Protein AF-A0A847YD95-F1 (afdb_monomer_lite)

Foldseek 3Di:
DPDPPPPVVVVVVPPPPPDPPPPPPPDPDDPVRQDDDDDADPQDKDPPADEDEPQEAPPPDPPGPDHRVVVCVVSLGQEYENHADLALVSLVVRQVSNVVSVIHFDAYEQEQQFAADDVRDARDPQFAAALVRDFDADPVCVPADHRGGHALQGPRSLVRRLVVLLSSVVSPGQAYEYEPLCGQLVCLLFHDRQDPSLQVLLLVLCVVPHDCVVCVVLVHNDSPPDRVSVVCVVVVQDGTNSSNVPCSDPSSVSSSVSSLVSSQVSVVVSQVVSCVSSVHRHAYEYEDELLDCDPPNVVGPYYHYDYDPVQPDPVNVVVSVVPPRPDDPCVPVPDPPDDDDDDDDDDDDDDPDDDDDDDHDDDD

pLDDT: mean 84.16, std 21.92, range [24.61, 98.75]

Sequence (364 aa):
MRWLASLMCLLAMVAAAAGVPAESPRRPARLHEMVTAWTRPGDAPAQSAVCFSSRSSHPTNAQDPWDTFQAAEAFHATDFVWIYSLDAKFVGRLQKHALENGGRAVILAVNSMIPDPPDFRRRERGRILDLNGNRITAPWMRSWADPAWGCANSPEYRAAFVEYAVRALAAGATALQMDDARMNMAAVAWGGCFCPHCMEKFRRYLRDRTTLQERTACGIENLDDFDYGRYLRDRGAPAGDAFAKYDGGPLKNWFRNFQEESVRDFFRDVRAEIDARAGRHVLFATNNYRGSWDSPYDLFEMGMAELPLTEARPDHLRGLLACRRPRVDCRKAAFRISGPRRAHSAIARHTIFPEYERVAYDPQ

Secondary structure (DSSP, 8-state):
--SSSSSSSSSSSSS-----------PPPPHHHHPPPP---TTSPPTT--EE--SS-S-SSTT----HHHHHHHTT--EEEEE----HHHHHHHHHHHHHTT---EEEEEETTPPPTTTT----SSB-BBTTSPBP--GGGTTSSS-PPBPTT-HHHHHHHHHHHHHHHHHT-SEEEEETTTHHHHHGGGTB--SHHHHHHHHHHHHHH--HHHHHHTT-S-STT--HHHHHHTTTPPPGGGGGG---HHHHHHHHHHHHHHHHHHHHHHHHHHHHHHTS---EEEEEETT---TTGGG-SEEEEE--TTT-SHHHHHHHHHT-SSSS-GGG-S-----------------S------------

Radius of gyration: 26.81 Å; chains: 1; bounding box: 60×59×111 Å

Structure (mmCIF, N/CA/C/O backbone):
data_AF-A0A847YD95-F1
#
_entry.id   AF-A0A847YD95-F1
#
loop_
_atom_site.group_PDB
_atom_site.id
_atom_site.type_symbol
_atom_site.label_atom_id
_atom_site.label_alt_id
_atom_site.label_comp_id
_atom_site.label_asym_id
_atom_site.label_entity_id
_atom_site.label_seq_id
_atom_site.pdbx_PDB_ins_code
_atom_site.Cartn_x
_atom_site.Cartn_y
_atom_site.Cartn_z
_atom_site.occupancy
_atom_site.B_iso_or_equiv
_atom_site.auth_seq_id
_atom_site.auth_comp_id
_atom_site.auth_asym_id
_atom_site.auth_atom_id
_atom_site.pdbx_PDB_model_num
ATOM 1 N N . MET A 1 1 ? 21.141 4.637 81.014 1.00 49.91 1 MET A N 1
ATOM 2 C CA . MET A 1 1 ? 21.799 3.644 80.128 1.00 49.91 1 MET A CA 1
ATOM 3 C C . MET A 1 1 ? 20.933 3.331 78.897 1.00 49.91 1 MET A C 1
ATOM 5 O O . MET A 1 1 ? 20.444 2.222 78.755 1.00 49.91 1 MET A O 1
ATOM 9 N N . ARG A 1 2 ? 20.711 4.312 78.009 1.00 48.88 2 ARG A N 1
ATOM 10 C CA . ARG A 1 2 ? 20.006 4.158 76.714 1.00 48.88 2 ARG A CA 1
ATOM 11 C C . ARG A 1 2 ? 20.492 5.233 75.724 1.00 48.88 2 ARG A C 1
ATOM 13 O O . ARG A 1 2 ? 19.696 6.030 75.269 1.00 48.88 2 ARG A O 1
ATOM 20 N N . TRP A 1 3 ? 21.800 5.333 75.478 1.00 46.00 3 TRP A N 1
ATOM 21 C CA . TRP A 1 3 ? 22.370 6.345 74.560 1.00 46.00 3 TRP A CA 1
ATOM 22 C C . TRP A 1 3 ? 23.673 5.886 73.870 1.00 46.00 3 TRP A C 1
ATOM 24 O O . TRP A 1 3 ? 24.520 6.703 73.540 1.00 46.00 3 TRP A O 1
ATOM 34 N N . LEU A 1 4 ? 23.860 4.577 73.641 1.00 47.22 4 LEU A N 1
ATOM 35 C CA . LEU A 1 4 ? 25.079 4.049 72.990 1.00 47.22 4 LEU A CA 1
ATOM 36 C C . LEU A 1 4 ? 24.828 3.100 71.803 1.00 47.22 4 LEU A C 1
ATOM 38 O O . LEU A 1 4 ? 25.781 2.624 71.202 1.00 47.22 4 LEU A O 1
ATOM 42 N N . ALA A 1 5 ? 23.572 2.858 71.406 1.00 48.00 5 ALA A N 1
ATOM 43 C CA . ALA A 1 5 ? 23.254 1.909 70.328 1.00 48.00 5 ALA A CA 1
ATOM 44 C C . ALA A 1 5 ? 23.095 2.541 68.926 1.00 48.00 5 ALA A C 1
ATOM 46 O O . ALA A 1 5 ? 23.044 1.811 67.941 1.00 48.00 5 ALA A O 1
ATOM 47 N N . SER A 1 6 ? 23.054 3.874 68.798 1.00 49.28 6 SER A N 1
ATOM 48 C CA . SER A 1 6 ? 22.753 4.532 67.510 1.00 49.28 6 SER A CA 1
ATOM 49 C C . SER A 1 6 ? 23.974 4.987 66.701 1.00 49.28 6 SER A C 1
ATOM 51 O O . SER A 1 6 ? 23.802 5.429 65.570 1.00 49.28 6 SER A O 1
ATOM 53 N N . LEU A 1 7 ? 25.204 4.867 67.220 1.00 42.91 7 LEU A N 1
ATOM 54 C CA . LEU A 1 7 ? 26.400 5.342 66.501 1.00 42.91 7 LEU A CA 1
ATOM 55 C C . LEU A 1 7 ? 27.083 4.268 65.631 1.00 42.91 7 LEU A C 1
ATOM 57 O O . LEU A 1 7 ? 27.834 4.613 64.725 1.00 42.91 7 LEU A O 1
ATOM 61 N N . MET A 1 8 ? 26.803 2.974 65.841 1.00 44.16 8 MET A N 1
ATOM 62 C CA . MET A 1 8 ? 27.447 1.892 65.072 1.00 44.16 8 MET A CA 1
ATOM 63 C C . MET A 1 8 ? 26.720 1.493 63.778 1.00 44.16 8 MET A C 1
ATOM 65 O O . MET A 1 8 ? 27.341 0.877 62.918 1.00 44.16 8 MET A O 1
ATOM 69 N N . CYS A 1 9 ? 25.454 1.877 63.573 1.00 42.06 9 CYS A N 1
ATOM 70 C CA . CYS A 1 9 ? 24.760 1.618 62.299 1.00 42.06 9 CYS A CA 1
ATOM 71 C C . CYS A 1 9 ? 25.033 2.675 61.215 1.00 42.06 9 CYS A C 1
ATOM 73 O O . CYS A 1 9 ? 24.857 2.381 60.036 1.00 42.06 9 CYS A O 1
ATOM 75 N N . LEU A 1 10 ? 25.510 3.877 61.569 1.00 41.81 10 LEU A N 1
ATOM 76 C CA . LEU A 1 10 ? 25.857 4.897 60.568 1.00 41.81 10 LEU A CA 1
ATOM 77 C C . LEU A 1 10 ? 27.259 4.715 59.961 1.00 41.81 10 LEU A C 1
ATOM 79 O O . LEU A 1 10 ? 27.508 5.209 58.866 1.00 41.81 10 LEU A O 1
ATOM 83 N N . LEU A 1 11 ? 28.158 3.973 60.616 1.00 42.12 11 LEU A N 1
ATOM 84 C CA . LEU A 1 11 ? 29.503 3.697 60.090 1.00 42.12 11 LEU A CA 1
ATOM 85 C C . LEU A 1 11 ? 29.567 2.485 59.144 1.00 42.12 11 LEU A C 1
ATOM 87 O O . LEU A 1 11 ? 30.544 2.342 58.415 1.00 42.12 11 LEU A O 1
ATOM 91 N N . ALA A 1 12 ? 28.521 1.657 59.087 1.00 43.62 12 ALA A N 1
ATOM 92 C CA . ALA A 1 12 ? 28.461 0.502 58.186 1.00 43.62 12 ALA A CA 1
ATOM 93 C C . ALA A 1 12 ? 27.836 0.806 56.806 1.00 43.62 12 ALA A C 1
ATOM 95 O O . ALA A 1 12 ? 27.947 -0.017 55.904 1.00 43.62 12 ALA A O 1
ATOM 96 N N . MET A 1 13 ? 27.227 1.984 56.600 1.00 44.81 13 MET A N 1
ATOM 97 C CA . MET A 1 13 ? 26.656 2.383 55.297 1.00 44.81 13 MET A CA 1
ATOM 98 C C . MET A 1 13 ? 27.550 3.313 54.460 1.00 44.81 13 MET A C 1
ATOM 100 O O . MET A 1 13 ? 27.153 3.727 53.376 1.00 44.81 13 MET A O 1
ATOM 104 N N . VAL A 1 14 ? 28.774 3.610 54.911 1.00 50.25 14 VAL A N 1
ATOM 105 C CA . VAL A 1 14 ? 29.726 4.457 54.159 1.00 50.25 14 VAL A CA 1
ATOM 106 C C . VAL A 1 14 ? 30.816 3.635 53.445 1.00 50.25 14 VAL A C 1
ATOM 108 O O . VAL A 1 14 ? 31.519 4.155 52.587 1.00 50.25 14 VAL A O 1
ATOM 111 N N . ALA A 1 15 ? 30.925 2.328 53.701 1.00 52.44 15 ALA A N 1
ATOM 112 C CA . ALA A 1 15 ? 32.039 1.501 53.217 1.00 52.44 15 ALA A CA 1
ATOM 113 C C . ALA A 1 15 ? 31.657 0.457 52.145 1.00 52.44 15 ALA A C 1
ATOM 115 O O . ALA A 1 15 ? 32.225 -0.630 52.113 1.00 52.44 15 ALA A O 1
ATOM 116 N N . ALA A 1 16 ? 30.705 0.770 51.258 1.00 50.31 16 ALA A N 1
ATOM 117 C CA . ALA A 1 16 ? 30.401 -0.077 50.095 1.00 50.31 16 ALA A CA 1
ATOM 118 C C . ALA A 1 16 ? 30.087 0.712 48.809 1.00 50.31 16 ALA A C 1
ATOM 120 O O . ALA A 1 16 ? 29.454 0.190 47.897 1.00 50.31 16 ALA A O 1
ATOM 121 N N . ALA A 1 17 ? 30.590 1.943 48.680 1.00 51.66 17 ALA A N 1
ATOM 122 C CA . ALA A 1 17 ? 30.817 2.540 47.364 1.00 51.66 17 ALA A CA 1
ATOM 123 C C . ALA A 1 17 ? 32.137 1.985 46.794 1.00 51.66 17 ALA A C 1
ATOM 125 O O . ALA A 1 17 ? 33.095 2.719 46.561 1.00 51.66 17 ALA A O 1
ATOM 126 N N . ALA A 1 18 ? 32.217 0.657 46.645 1.00 54.34 18 ALA A N 1
ATOM 127 C CA . ALA A 1 18 ? 33.268 0.032 45.857 1.00 54.34 18 ALA A CA 1
ATOM 128 C C . ALA A 1 18 ? 33.152 0.613 44.445 1.00 54.34 18 ALA A C 1
ATOM 130 O O . ALA A 1 18 ? 32.092 0.521 43.825 1.00 54.34 18 ALA A O 1
ATOM 131 N N . GLY A 1 19 ? 34.205 1.308 44.013 1.00 53.88 19 GLY A N 1
ATOM 132 C CA . GLY A 1 19 ? 34.210 2.127 42.812 1.00 53.88 19 GLY A CA 1
ATOM 133 C C . GLY A 1 19 ? 33.602 1.390 41.630 1.00 53.88 19 GLY A C 1
ATOM 134 O O . GLY A 1 19 ? 34.149 0.391 41.170 1.00 53.88 19 GLY A O 1
ATOM 135 N N . VAL A 1 20 ? 32.480 1.910 41.126 1.00 59.16 20 VAL A N 1
ATOM 136 C CA . VAL A 1 20 ? 32.064 1.613 39.759 1.00 59.16 20 VAL A CA 1
ATOM 137 C C . VAL A 1 20 ? 33.253 2.044 38.902 1.00 59.16 20 VAL A C 1
ATOM 139 O O . VAL A 1 20 ? 33.600 3.230 38.944 1.00 59.16 20 VAL A O 1
ATOM 142 N N . PRO A 1 21 ? 33.955 1.117 38.224 1.00 65.88 21 PRO A N 1
ATOM 143 C CA . PRO A 1 21 ? 35.096 1.484 37.405 1.00 65.88 21 PRO A CA 1
ATOM 144 C C . PRO A 1 21 ? 34.617 2.557 36.438 1.00 65.88 21 PRO A C 1
ATOM 146 O O . PRO A 1 21 ? 33.602 2.365 35.767 1.00 65.88 21 PRO A O 1
ATOM 149 N N . ALA A 1 22 ? 35.295 3.708 36.438 1.00 62.56 22 ALA A N 1
ATOM 150 C CA . ALA A 1 22 ? 34.980 4.796 35.530 1.00 62.56 22 ALA A CA 1
ATOM 151 C C . ALA A 1 22 ? 34.956 4.207 34.119 1.00 62.56 22 ALA A C 1
ATOM 153 O O . ALA A 1 22 ? 35.990 3.755 33.619 1.00 62.56 22 ALA A O 1
ATOM 154 N N . GLU A 1 23 ? 33.759 4.114 33.532 1.00 61.78 23 GLU A N 1
ATOM 155 C CA . GLU A 1 23 ? 33.585 3.524 32.216 1.00 61.78 23 GLU A CA 1
ATOM 156 C C . GLU A 1 23 ? 34.432 4.370 31.271 1.00 61.78 23 GLU A C 1
ATOM 158 O O . GLU A 1 23 ? 34.163 5.557 31.069 1.00 61.78 23 GLU A O 1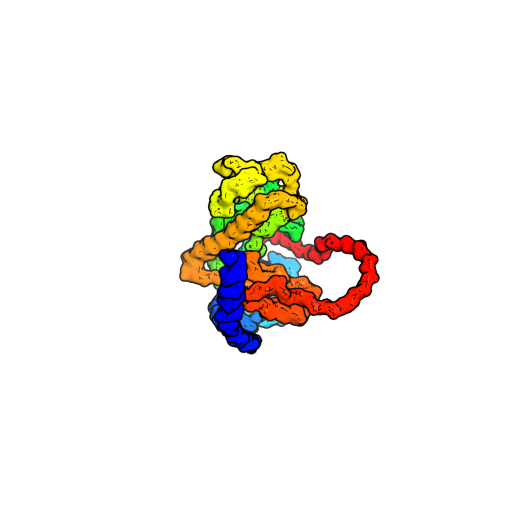
ATOM 163 N N . SER A 1 24 ? 35.541 3.791 30.800 1.00 66.50 24 SER A N 1
ATOM 164 C CA . SER A 1 24 ? 36.476 4.500 29.933 1.00 66.50 24 SER A CA 1
ATOM 165 C C . SER A 1 24 ? 35.667 5.076 28.779 1.00 66.50 24 SER A C 1
ATOM 167 O O . SER A 1 24 ? 34.862 4.328 28.214 1.00 66.50 24 SER A O 1
ATOM 169 N N . PRO A 1 25 ? 35.815 6.376 28.456 1.00 61.75 25 PRO A N 1
ATOM 170 C CA . PRO A 1 25 ? 34.962 7.038 27.483 1.00 61.75 25 PRO A CA 1
ATOM 171 C C . PRO A 1 25 ? 34.987 6.216 26.201 1.00 61.75 25 PRO A C 1
ATOM 173 O O . PRO A 1 25 ? 36.015 6.135 25.525 1.00 61.75 25 PRO A O 1
ATOM 176 N N . ARG A 1 26 ? 33.870 5.529 25.918 1.00 70.56 26 ARG A N 1
ATOM 177 C CA . ARG A 1 26 ? 33.774 4.654 24.755 1.00 70.56 26 ARG A CA 1
ATOM 178 C C . ARG A 1 26 ? 34.055 5.524 23.552 1.00 70.56 26 ARG A C 1
ATOM 180 O O . ARG A 1 26 ? 33.313 6.467 23.270 1.00 70.56 26 ARG A O 1
ATOM 187 N N . ARG A 1 27 ? 35.152 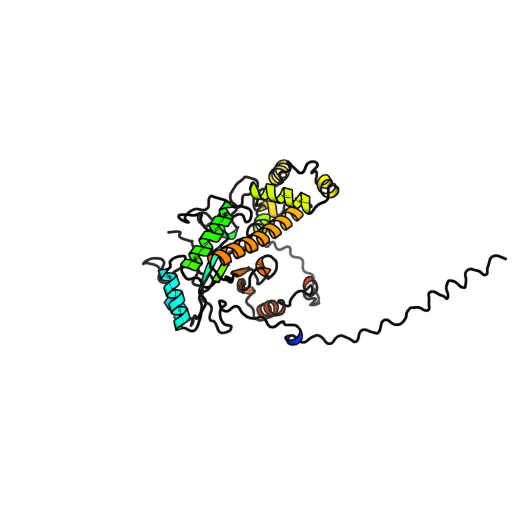5.217 22.861 1.00 78.88 27 ARG A N 1
ATOM 188 C CA . ARG A 1 27 ? 35.456 5.838 21.581 1.00 78.88 27 ARG A CA 1
ATOM 189 C C . ARG A 1 27 ? 34.193 5.724 20.718 1.00 78.88 27 ARG A C 1
ATOM 191 O O . ARG A 1 27 ? 33.648 4.622 20.629 1.00 78.88 27 ARG A O 1
ATOM 198 N N . PRO A 1 28 ? 33.715 6.819 20.103 1.00 76.25 28 PRO A N 1
ATOM 199 C CA . PRO A 1 28 ? 32.588 6.740 19.190 1.00 76.25 28 PRO A CA 1
ATOM 200 C C . PRO A 1 28 ? 32.914 5.700 18.119 1.00 76.25 28 PRO A C 1
ATOM 202 O O . PRO A 1 28 ? 33.930 5.834 17.431 1.00 76.25 28 PRO A O 1
ATOM 205 N N . ALA A 1 29 ? 32.098 4.652 18.023 1.00 68.88 29 ALA A N 1
ATOM 206 C CA . ALA A 1 29 ? 32.292 3.619 17.019 1.00 68.88 29 ALA A CA 1
ATOM 207 C C . ALA A 1 29 ? 32.231 4.258 15.623 1.00 68.88 29 ALA A C 1
ATOM 209 O O . ALA A 1 29 ? 31.388 5.120 15.337 1.00 68.88 29 ALA A O 1
ATOM 210 N N . ARG A 1 30 ? 33.180 3.889 14.765 1.00 70.38 30 ARG A N 1
ATOM 211 C CA . ARG A 1 30 ? 33.249 4.368 13.384 1.00 70.38 30 ARG A CA 1
ATOM 212 C C . ARG A 1 30 ? 32.081 3.778 12.604 1.00 70.38 30 ARG A C 1
ATOM 214 O O . ARG A 1 30 ? 31.613 2.686 12.903 1.00 70.38 30 ARG A O 1
ATOM 221 N N . LEU A 1 31 ? 31.629 4.471 11.558 1.00 50.47 31 LEU A N 1
ATOM 222 C CA . LEU A 1 31 ? 30.471 4.025 10.773 1.00 50.47 31 LEU A CA 1
ATOM 223 C C . LEU A 1 31 ? 30.629 2.575 10.282 1.00 50.47 31 LEU A C 1
ATOM 225 O O . LEU A 1 31 ? 29.713 1.785 10.456 1.00 50.47 31 LEU A O 1
ATOM 229 N N . HIS A 1 32 ? 31.803 2.207 9.760 1.00 71.75 32 HIS A N 1
ATOM 230 C CA . HIS A 1 32 ? 32.069 0.846 9.281 1.00 71.75 32 HIS A CA 1
ATOM 231 C C . HIS A 1 32 ? 32.092 -0.224 10.390 1.00 71.75 32 HIS A C 1
ATOM 233 O O . HIS A 1 32 ? 31.934 -1.397 10.089 1.00 71.75 32 HIS A O 1
ATOM 239 N N . GLU A 1 33 ? 32.279 0.164 11.657 1.00 72.06 33 GLU A N 1
ATOM 240 C CA . GLU A 1 33 ? 32.257 -0.740 12.820 1.00 72.06 33 GLU A CA 1
ATOM 241 C C . GLU A 1 33 ? 30.822 -0.976 13.325 1.00 72.06 33 GLU A C 1
ATOM 243 O O . GLU A 1 33 ? 30.571 -1.924 14.062 1.00 72.06 33 GLU A O 1
ATOM 248 N N . MET A 1 34 ? 29.879 -0.104 12.946 1.00 60.94 34 MET A N 1
ATOM 249 C CA . MET A 1 34 ? 28.475 -0.151 13.377 1.00 60.94 34 MET A CA 1
ATOM 250 C C . MET A 1 34 ? 27.513 -0.625 12.286 1.00 60.94 34 MET A C 1
ATOM 252 O O . MET A 1 34 ? 26.362 -0.946 12.582 1.00 60.94 34 MET A O 1
ATOM 256 N N . VAL A 1 35 ? 27.936 -0.597 11.022 1.00 58.16 35 VAL A N 1
ATOM 257 C CA . VAL A 1 35 ? 27.110 -1.053 9.903 1.00 58.16 35 VAL A CA 1
ATOM 258 C C . VAL A 1 35 ? 27.270 -2.555 9.738 1.00 58.16 35 VAL A C 1
ATOM 260 O O . VAL A 1 35 ? 28.364 -3.071 9.529 1.00 58.16 35 VAL A O 1
ATOM 263 N N . THR A 1 36 ? 26.156 -3.270 9.806 1.00 66.25 36 THR A N 1
ATOM 264 C CA . THR A 1 36 ? 26.113 -4.654 9.348 1.00 66.25 36 THR A CA 1
ATOM 265 C C . THR A 1 36 ? 26.148 -4.639 7.827 1.00 66.25 36 THR A C 1
ATOM 267 O O . THR A 1 36 ? 25.370 -3.917 7.198 1.00 66.25 36 THR A O 1
ATOM 270 N N . ALA A 1 37 ? 27.051 -5.418 7.231 1.00 69.62 37 ALA A N 1
ATOM 271 C CA . ALA A 1 37 ? 27.040 -5.631 5.792 1.00 69.62 37 ALA A CA 1
ATOM 272 C C . ALA A 1 37 ? 25.658 -6.164 5.387 1.00 69.62 37 ALA A C 1
ATOM 274 O O . ALA A 1 37 ? 25.223 -7.215 5.856 1.00 69.62 37 ALA A O 1
ATOM 275 N N . TRP A 1 38 ? 24.947 -5.412 4.552 1.00 73.00 38 TRP A N 1
ATOM 276 C CA . TRP A 1 38 ? 23.662 -5.834 4.015 1.00 73.00 38 TRP A CA 1
ATOM 277 C C . TRP A 1 38 ? 23.892 -6.527 2.678 1.00 73.00 38 TRP A C 1
ATOM 279 O O . TRP A 1 38 ? 24.463 -5.941 1.756 1.00 73.00 38 TRP A O 1
ATOM 289 N N . THR A 1 39 ? 23.447 -7.779 2.575 1.00 81.50 39 THR A N 1
ATOM 290 C CA . THR A 1 39 ? 23.464 -8.500 1.301 1.00 81.50 39 THR A CA 1
ATOM 291 C C . THR A 1 39 ? 22.278 -8.020 0.482 1.00 81.50 39 THR A C 1
ATOM 293 O O . THR A 1 39 ? 21.130 -8.325 0.802 1.00 81.50 39 THR A O 1
ATOM 296 N N . ARG A 1 40 ? 22.559 -7.232 -0.557 1.00 83.38 40 ARG A N 1
ATOM 297 C CA . ARG A 1 40 ? 21.532 -6.735 -1.471 1.00 83.38 40 ARG A CA 1
ATOM 298 C C . ARG A 1 40 ? 20.861 -7.924 -2.177 1.00 83.38 40 ARG A C 1
ATOM 300 O O . ARG A 1 40 ? 21.582 -8.734 -2.762 1.00 83.38 40 ARG A O 1
ATOM 307 N N . PRO A 1 41 ? 19.520 -8.023 -2.167 1.00 87.00 41 PRO A N 1
ATOM 308 C CA . PRO A 1 41 ? 18.810 -9.064 -2.902 1.00 87.00 41 PRO A CA 1
ATOM 309 C C . PRO A 1 41 ? 19.155 -9.044 -4.394 1.00 87.00 41 PRO A C 1
ATOM 311 O O . PRO A 1 41 ? 19.338 -7.973 -4.973 1.00 87.00 41 PRO A O 1
ATOM 314 N N . GLY A 1 42 ? 19.216 -10.221 -5.021 1.00 87.19 42 GLY A N 1
ATOM 315 C CA . GLY A 1 42 ? 19.563 -10.356 -6.441 1.00 87.19 42 GLY A CA 1
ATOM 316 C C . GLY A 1 42 ? 18.629 -9.579 -7.372 1.00 87.19 42 GLY A C 1
ATOM 317 O O . GLY A 1 42 ? 19.113 -8.992 -8.338 1.00 87.19 42 GLY A O 1
ATOM 318 N N . ASP A 1 43 ? 17.343 -9.513 -7.011 1.00 89.44 43 ASP A N 1
ATOM 319 C CA . ASP A 1 43 ? 16.270 -8.836 -7.754 1.00 89.44 43 ASP A CA 1
ATOM 320 C C . ASP A 1 43 ? 16.207 -7.318 -7.505 1.00 89.44 43 ASP A C 1
ATOM 322 O O . ASP A 1 43 ? 15.430 -6.615 -8.152 1.00 89.44 43 ASP A O 1
ATOM 326 N N . ALA A 1 44 ? 16.999 -6.790 -6.563 1.00 92.81 44 ALA A N 1
ATOM 327 C CA . ALA A 1 44 ? 17.090 -5.352 -6.349 1.00 92.81 44 ALA A CA 1
ATOM 328 C C . ALA A 1 44 ? 17.978 -4.707 -7.433 1.00 92.81 44 ALA A C 1
ATOM 330 O O . ALA A 1 44 ? 18.994 -5.300 -7.817 1.00 92.81 44 ALA A O 1
ATOM 331 N N . PRO A 1 45 ? 17.679 -3.467 -7.867 1.00 94.44 45 PRO A N 1
ATOM 332 C CA . PRO A 1 45 ? 18.555 -2.717 -8.760 1.00 94.44 45 PRO A CA 1
ATOM 333 C C . PRO A 1 45 ? 19.991 -2.661 -8.225 1.00 94.44 45 PRO A C 1
ATOM 335 O O . PRO A 1 45 ? 20.216 -2.595 -7.009 1.00 94.44 45 PRO A O 1
ATOM 338 N N . ALA A 1 46 ? 20.978 -2.674 -9.119 1.00 92.56 46 ALA A N 1
ATOM 339 C CA . ALA A 1 46 ? 22.380 -2.513 -8.739 1.00 92.56 46 ALA A CA 1
ATOM 340 C C . ALA A 1 46 ? 22.631 -1.138 -8.089 1.00 92.56 46 ALA A C 1
ATOM 342 O O . ALA A 1 46 ? 21.850 -0.205 -8.238 1.00 92.56 46 ALA A O 1
ATOM 343 N N . GLN A 1 47 ? 23.751 -0.968 -7.380 1.00 88.94 47 GLN A N 1
ATOM 344 C CA . GLN A 1 47 ? 24.103 0.350 -6.833 1.00 88.94 47 GLN A CA 1
ATOM 345 C C . GLN A 1 47 ? 24.392 1.387 -7.933 1.00 88.94 47 GLN A C 1
ATOM 347 O O . GLN A 1 47 ? 24.164 2.573 -7.725 1.00 88.94 47 GLN A O 1
ATOM 352 N N . SER A 1 48 ? 24.876 0.931 -9.088 1.00 92.25 48 SER A N 1
ATOM 353 C CA . SER A 1 48 ? 25.103 1.739 -10.288 1.00 92.25 48 SER A CA 1
ATOM 354 C C . SER A 1 48 ? 23.867 1.871 -11.179 1.00 92.25 48 SER A C 1
ATOM 356 O O . SER A 1 48 ? 23.976 2.448 -12.255 1.00 92.25 48 SER A O 1
ATOM 358 N N . ALA A 1 49 ? 22.727 1.294 -10.784 1.00 95.44 49 ALA A N 1
ATOM 359 C CA . ALA A 1 49 ? 21.531 1.302 -11.610 1.00 95.44 49 ALA A CA 1
ATOM 360 C C . ALA A 1 49 ? 20.995 2.722 -11.793 1.00 95.44 49 ALA A C 1
ATOM 362 O O . ALA A 1 49 ? 20.883 3.486 -10.829 1.00 95.44 49 ALA A O 1
ATOM 363 N N . VAL A 1 50 ? 20.567 3.029 -13.012 1.00 96.69 50 VAL A N 1
ATOM 364 C CA . VAL A 1 50 ? 19.740 4.197 -13.298 1.00 96.69 50 VAL A CA 1
ATOM 365 C C . VAL A 1 50 ? 18.293 3.721 -13.311 1.00 96.69 50 VAL A C 1
ATOM 367 O O . VAL A 1 50 ? 17.807 3.168 -14.296 1.00 96.69 50 VAL A O 1
ATOM 370 N N . CYS A 1 51 ? 17.628 3.877 -12.166 1.00 96.75 51 CYS A N 1
ATOM 371 C CA . CYS A 1 51 ? 16.237 3.472 -11.989 1.00 96.75 51 CYS A CA 1
ATOM 372 C C . CYS A 1 51 ? 15.304 4.491 -12.647 1.00 96.75 51 CYS A C 1
ATOM 374 O O . CYS A 1 51 ? 15.332 5.673 -12.299 1.00 96.75 51 CYS A O 1
ATOM 376 N N . PHE A 1 52 ? 14.445 4.024 -13.545 1.00 97.12 52 PHE A N 1
ATOM 377 C CA . PHE A 1 52 ? 13.499 4.847 -14.284 1.00 97.12 52 PHE A CA 1
ATOM 378 C C . PHE A 1 52 ? 12.057 4.440 -13.996 1.00 97.12 52 PHE A C 1
ATOM 380 O O . PHE A 1 52 ? 11.750 3.271 -13.762 1.00 97.12 52 PHE A O 1
ATOM 387 N N . SER A 1 53 ? 11.157 5.417 -14.024 1.00 95.75 53 SER A N 1
ATOM 388 C CA . SER A 1 53 ? 9.731 5.189 -13.847 1.00 95.75 53 SER A CA 1
ATOM 389 C C . SER A 1 53 ? 8.930 6.125 -14.740 1.00 95.75 53 SER A C 1
ATOM 391 O O . SER A 1 53 ? 8.935 7.332 -14.520 1.00 95.75 53 SER A O 1
ATOM 393 N N . SER A 1 54 ? 8.205 5.576 -15.713 1.00 93.62 54 SER A N 1
ATOM 394 C CA . SER A 1 54 ? 7.195 6.321 -16.475 1.00 93.62 54 SER A CA 1
ATOM 395 C C . SER A 1 54 ? 5.824 6.327 -15.793 1.00 93.62 54 SER A C 1
ATOM 397 O O . SER A 1 54 ? 4.907 6.982 -16.274 1.00 93.62 54 SER A O 1
ATOM 399 N N . ARG A 1 55 ? 5.668 5.588 -14.682 1.00 93.06 55 ARG A N 1
ATOM 400 C CA . ARG A 1 55 ? 4.402 5.215 -14.019 1.00 93.06 55 ARG A CA 1
ATOM 401 C C . ARG A 1 55 ? 3.443 4.401 -14.882 1.00 93.06 55 ARG A C 1
ATOM 403 O O . ARG A 1 55 ? 2.981 3.373 -14.407 1.00 93.06 55 ARG A O 1
ATOM 410 N N . SER A 1 56 ? 3.203 4.798 -16.121 1.00 94.19 56 SER A N 1
ATOM 411 C CA . SER A 1 56 ? 2.318 4.134 -17.076 1.00 94.19 56 SER A CA 1
ATOM 412 C C . SER A 1 56 ? 3.053 3.867 -18.391 1.00 94.19 56 SER A C 1
ATOM 414 O O . SER A 1 56 ? 4.145 4.389 -18.627 1.00 94.19 56 SER A O 1
ATOM 416 N N . SER A 1 57 ? 2.480 3.027 -19.252 1.00 95.94 57 SER A N 1
ATOM 417 C CA . SER A 1 57 ? 3.004 2.832 -20.605 1.00 95.94 57 SER A CA 1
ATOM 418 C C . SER A 1 57 ? 2.722 4.059 -21.464 1.00 95.94 57 SER A C 1
ATOM 420 O O . SER A 1 57 ? 1.568 4.458 -21.585 1.00 95.94 57 SER A O 1
ATOM 422 N N . HIS A 1 58 ? 3.758 4.601 -22.098 1.00 96.56 58 HIS A N 1
ATOM 423 C CA . HIS A 1 58 ? 3.642 5.658 -23.101 1.00 96.56 58 HIS A CA 1
ATOM 424 C C . HIS A 1 58 ? 4.212 5.186 -24.451 1.00 96.56 58 HIS A C 1
ATOM 426 O O . HIS A 1 58 ? 5.268 4.536 -24.441 1.00 96.56 58 HIS A O 1
ATOM 432 N N . PRO A 1 59 ? 3.556 5.509 -25.580 1.00 96.00 59 PRO A N 1
ATOM 433 C CA . PRO A 1 59 ? 2.331 6.312 -25.664 1.00 96.00 59 PRO A CA 1
ATOM 434 C C . PRO A 1 59 ? 1.083 5.552 -25.179 1.00 96.00 59 PRO A C 1
ATOM 436 O O . PRO A 1 59 ? 0.946 4.349 -25.397 1.00 96.00 59 PRO A O 1
ATOM 439 N N . THR A 1 60 ? 0.171 6.261 -24.514 1.00 93.06 60 THR A N 1
ATOM 440 C CA . THR A 1 60 ? -1.124 5.742 -24.029 1.00 93.06 60 THR A CA 1
ATOM 441 C C . THR A 1 60 ? -2.192 5.707 -25.125 1.00 93.06 60 THR A C 1
ATOM 443 O O . THR A 1 60 ? -3.117 4.901 -25.072 1.00 93.06 60 THR A O 1
ATOM 446 N N . ASN A 1 61 ? -2.065 6.563 -26.139 1.00 94.06 61 ASN A N 1
ATOM 447 C CA . ASN A 1 61 ? -2.925 6.624 -27.320 1.00 94.06 61 ASN A CA 1
ATOM 448 C C . ASN A 1 61 ? -2.174 7.304 -28.482 1.00 94.06 61 ASN A C 1
ATOM 450 O O . ASN A 1 61 ? -1.033 7.731 -28.331 1.00 94.06 61 ASN A O 1
ATOM 454 N N . ALA A 1 62 ? -2.806 7.418 -29.653 1.00 95.06 62 ALA A N 1
ATOM 455 C CA . ALA A 1 62 ? -2.169 7.976 -30.850 1.00 95.06 62 ALA A CA 1
ATOM 456 C C . ALA A 1 62 ? -1.832 9.481 -30.758 1.00 95.06 62 ALA A C 1
ATOM 458 O O . ALA A 1 62 ? -1.104 9.988 -31.608 1.00 95.06 62 ALA A O 1
ATOM 459 N N . GLN A 1 63 ? -2.379 10.200 -29.776 1.00 96.69 63 GLN A N 1
ATOM 460 C CA . GLN A 1 63 ? -2.134 11.626 -29.547 1.00 96.69 63 GLN A CA 1
ATOM 461 C C . GLN A 1 63 ? -1.111 11.874 -28.434 1.00 96.69 63 GLN A C 1
ATOM 463 O O . GLN A 1 63 ? -0.710 13.019 -28.235 1.00 96.69 63 GLN A O 1
ATOM 468 N N . ASP A 1 64 ? -0.704 10.833 -27.709 1.00 95.88 64 ASP A N 1
ATOM 469 C CA . ASP A 1 64 ? 0.295 10.923 -26.654 1.00 95.88 64 ASP A CA 1
ATOM 470 C C . ASP A 1 64 ? 1.687 11.120 -27.279 1.00 95.88 64 ASP A C 1
ATOM 472 O O . ASP A 1 64 ? 2.177 10.221 -27.966 1.00 95.88 64 ASP A O 1
ATOM 476 N N . PRO A 1 65 ? 2.327 12.291 -27.092 1.00 96.19 65 PRO A N 1
ATOM 477 C CA . PRO A 1 65 ? 3.604 12.588 -27.731 1.00 96.19 65 PRO A CA 1
ATOM 478 C C . PRO A 1 65 ? 4.790 11.933 -27.010 1.00 96.19 65 PRO A C 1
ATOM 480 O O . PRO A 1 65 ? 5.930 12.104 -27.442 1.00 96.19 65 PRO A O 1
ATOM 483 N N . TRP A 1 66 ? 4.551 11.245 -25.891 1.00 96.31 66 TRP A N 1
ATOM 484 C CA . TRP A 1 66 ? 5.596 10.672 -25.056 1.00 96.31 66 TRP A CA 1
ATOM 485 C C . TRP A 1 66 ? 5.835 9.199 -25.391 1.00 96.31 66 TRP A C 1
ATOM 487 O O . TRP A 1 66 ? 4.905 8.445 -25.668 1.00 96.31 66 TRP A O 1
ATOM 497 N N . ASP A 1 67 ? 7.092 8.764 -25.296 1.00 97.38 67 ASP A N 1
ATOM 498 C CA . ASP A 1 67 ? 7.480 7.359 -25.418 1.00 97.38 67 ASP A CA 1
ATOM 499 C C . ASP A 1 67 ? 8.347 6.954 -24.219 1.00 97.38 67 ASP A C 1
ATOM 501 O O . ASP A 1 67 ? 9.343 7.604 -23.883 1.00 97.38 67 ASP A O 1
ATOM 505 N N . THR A 1 68 ? 7.946 5.870 -23.547 1.00 97.81 68 THR A N 1
ATOM 506 C CA . THR A 1 68 ? 8.637 5.376 -22.345 1.00 97.81 68 THR A CA 1
ATOM 507 C C . THR A 1 68 ? 10.085 4.986 -22.628 1.00 97.81 68 THR A C 1
ATOM 509 O O . THR A 1 68 ? 10.961 5.254 -21.807 1.00 97.81 68 THR A O 1
ATOM 512 N N . PHE A 1 69 ? 10.342 4.347 -23.766 1.00 98.25 69 PHE A N 1
ATOM 513 C CA . PHE A 1 69 ? 11.646 3.791 -24.109 1.00 98.25 69 PHE A CA 1
ATOM 514 C C . PHE A 1 69 ? 12.577 4.866 -24.655 1.00 98.25 69 PHE A C 1
ATOM 516 O O . PHE A 1 69 ? 13.734 4.902 -24.256 1.00 98.25 69 PHE A O 1
ATOM 523 N N . GLN A 1 70 ? 12.065 5.813 -25.444 1.00 97.94 70 GLN A N 1
ATOM 524 C CA . GLN A 1 70 ? 12.842 6.983 -25.858 1.00 97.94 70 GLN A CA 1
ATOM 525 C C . GLN A 1 70 ? 13.344 7.779 -24.643 1.00 97.94 70 GLN A C 1
ATOM 527 O O . GLN A 1 70 ? 14.514 8.155 -24.579 1.00 97.94 70 GLN A O 1
ATOM 532 N N . ALA A 1 71 ? 12.475 8.019 -23.654 1.00 97.56 71 ALA A N 1
ATOM 533 C CA . ALA A 1 71 ? 12.874 8.687 -22.419 1.00 97.56 71 ALA A CA 1
ATOM 534 C C . ALA A 1 71 ? 13.878 7.838 -21.620 1.00 97.56 71 ALA A C 1
ATOM 536 O O . ALA A 1 71 ? 14.902 8.353 -21.176 1.00 97.56 71 ALA A O 1
ATOM 537 N N . ALA A 1 72 ? 13.620 6.536 -21.470 1.00 97.94 72 ALA A N 1
ATOM 538 C CA . ALA A 1 72 ? 14.525 5.618 -20.783 1.00 97.94 72 ALA A CA 1
ATOM 539 C C . ALA A 1 72 ? 15.934 5.617 -21.408 1.00 97.94 72 ALA A C 1
ATOM 541 O O . ALA A 1 72 ? 16.921 5.712 -20.680 1.00 97.94 72 ALA A O 1
ATOM 542 N N . GLU A 1 73 ? 16.041 5.583 -22.738 1.00 97.88 73 GLU A N 1
ATOM 543 C CA . GLU A 1 73 ? 17.311 5.682 -23.469 1.00 97.88 73 GLU A CA 1
ATOM 544 C C . GLU A 1 73 ? 18.018 7.017 -23.214 1.00 97.88 73 GLU A C 1
ATOM 546 O O . GLU A 1 73 ? 19.207 7.029 -22.895 1.00 97.88 73 GLU A O 1
ATOM 551 N N . ALA A 1 74 ? 17.289 8.135 -23.280 1.00 97.31 74 ALA A N 1
ATOM 552 C CA . ALA A 1 74 ? 17.848 9.470 -23.060 1.00 97.31 74 ALA A CA 1
ATOM 553 C C . ALA A 1 74 ? 18.429 9.661 -21.647 1.00 97.31 74 ALA A C 1
ATOM 555 O O . ALA A 1 74 ? 19.366 10.438 -21.463 1.00 97.31 74 ALA A O 1
ATOM 556 N N . PHE A 1 75 ? 17.892 8.948 -20.653 1.00 96.56 75 PHE A N 1
ATOM 557 C CA . PHE A 1 75 ? 18.403 8.945 -19.281 1.00 96.56 75 PHE A CA 1
ATOM 558 C C . PHE A 1 75 ? 19.368 7.792 -18.985 1.00 96.56 75 PHE A C 1
ATOM 560 O O . PHE A 1 75 ? 19.827 7.683 -17.851 1.00 96.56 75 PHE A O 1
ATOM 567 N N . HIS A 1 76 ? 19.702 6.951 -19.970 1.00 97.56 76 HIS A N 1
ATOM 568 C CA . HIS A 1 76 ? 20.516 5.745 -19.786 1.00 97.56 76 HIS A CA 1
ATOM 569 C C . HIS A 1 76 ? 19.956 4.807 -18.704 1.00 97.56 76 HIS A C 1
ATOM 571 O O . HIS A 1 76 ? 20.696 4.260 -17.885 1.00 97.56 76 HIS A O 1
ATOM 577 N N . ALA A 1 77 ? 18.631 4.654 -18.674 1.00 98.12 77 ALA A N 1
ATOM 578 C CA . ALA A 1 77 ? 17.940 3.807 -17.719 1.00 98.12 77 ALA A CA 1
ATOM 579 C C . ALA A 1 77 ? 18.375 2.345 -17.861 1.00 98.12 77 ALA A C 1
ATOM 581 O O . ALA A 1 77 ? 18.319 1.770 -18.951 1.00 98.12 77 ALA A O 1
ATOM 582 N N . THR A 1 78 ? 18.745 1.740 -16.736 1.00 98.31 78 THR A N 1
ATOM 583 C CA . THR A 1 78 ? 19.114 0.323 -16.659 1.00 98.31 78 THR A CA 1
ATOM 584 C C . THR A 1 78 ? 17.982 -0.513 -16.073 1.00 98.31 78 THR A C 1
ATOM 586 O O . THR A 1 78 ? 17.805 -1.662 -16.451 1.00 98.31 78 THR A O 1
ATOM 589 N N . ASP A 1 79 ? 17.181 0.049 -15.166 1.00 98.19 79 ASP A N 1
ATOM 590 C CA . ASP A 1 79 ? 16.155 -0.681 -14.421 1.00 98.19 79 ASP A CA 1
ATOM 591 C C . ASP A 1 79 ? 14.846 0.113 -14.400 1.00 98.19 79 ASP A C 1
ATOM 593 O O . ASP A 1 79 ? 14.856 1.344 -14.342 1.00 98.19 79 ASP A O 1
ATOM 597 N N . PHE A 1 80 ? 13.711 -0.586 -14.389 1.00 98.19 80 PHE A N 1
ATOM 598 C CA . PHE A 1 80 ? 12.386 0.029 -14.331 1.00 98.19 80 PHE A CA 1
ATOM 599 C C . PHE A 1 80 ? 11.744 -0.223 -12.977 1.00 98.19 80 PHE A C 1
ATOM 601 O O . PHE A 1 80 ? 11.634 -1.362 -12.524 1.00 98.19 80 PHE A O 1
ATOM 608 N N . VAL A 1 81 ? 11.293 0.840 -12.322 1.00 97.38 81 VAL A N 1
ATOM 609 C CA . VAL A 1 81 ? 10.706 0.774 -10.985 1.00 97.38 81 VAL A CA 1
ATOM 610 C C . VAL A 1 81 ? 9.387 1.529 -10.930 1.00 97.38 81 VAL A C 1
ATOM 612 O O . VAL A 1 81 ? 9.172 2.492 -11.660 1.00 97.38 81 VAL A O 1
ATOM 615 N N . TRP A 1 82 ? 8.496 1.113 -10.033 1.00 96.69 82 TRP A N 1
ATOM 616 C CA . TRP A 1 82 ? 7.239 1.811 -9.754 1.00 96.69 82 TRP A CA 1
ATOM 617 C C . TRP A 1 82 ? 6.329 2.007 -10.980 1.00 96.69 82 TRP A C 1
ATOM 619 O O . TRP A 1 82 ? 5.817 3.098 -11.226 1.00 96.69 82 TRP A O 1
ATOM 629 N N . ILE A 1 83 ? 6.126 0.943 -11.755 1.00 97.38 83 ILE A N 1
ATOM 630 C CA . ILE A 1 83 ? 5.302 0.969 -12.972 1.00 97.38 83 ILE A CA 1
ATOM 631 C C . ILE A 1 83 ? 3.944 0.301 -12.725 1.00 97.38 83 ILE A C 1
ATOM 633 O O . ILE A 1 83 ? 3.887 -0.842 -12.278 1.00 97.38 83 ILE A O 1
ATOM 637 N N . TYR A 1 84 ? 2.847 0.975 -13.060 1.00 96.31 84 TYR A N 1
ATOM 638 C CA . TYR A 1 84 ? 1.484 0.448 -13.020 1.00 96.31 84 TYR A CA 1
ATOM 639 C C . TYR A 1 84 ? 1.107 -0.131 -14.387 1.00 96.31 84 TYR A C 1
ATOM 641 O O . TYR A 1 84 ? 0.506 0.538 -15.222 1.00 96.31 84 TYR A O 1
ATOM 649 N N . SER A 1 85 ? 1.467 -1.388 -14.635 1.00 95.75 85 SER A N 1
ATOM 650 C CA . SER A 1 85 ? 0.991 -2.115 -15.813 1.00 95.75 85 SER A CA 1
ATOM 651 C C . SER A 1 85 ? 0.918 -3.609 -15.529 1.00 95.75 85 SER A C 1
ATOM 653 O O . SER A 1 85 ? 1.732 -4.137 -14.780 1.00 95.75 85 SER A O 1
ATOM 655 N N . LEU A 1 86 ? -0.060 -4.280 -16.135 1.00 96.12 86 LEU A N 1
ATOM 656 C CA . LEU A 1 86 ? -0.149 -5.741 -16.208 1.00 96.12 86 LEU A CA 1
ATOM 657 C C . LEU A 1 86 ? -0.063 -6.241 -17.661 1.00 96.12 86 LEU A C 1
ATOM 659 O O . LEU A 1 86 ? -0.258 -7.430 -17.912 1.00 96.12 86 LEU A O 1
ATOM 663 N N . ASP A 1 87 ? 0.209 -5.357 -18.629 1.00 96.75 87 ASP A N 1
ATOM 664 C CA . ASP A 1 87 ? 0.382 -5.760 -20.024 1.00 96.75 87 ASP A CA 1
ATOM 665 C C . ASP A 1 87 ? 1.726 -6.474 -20.200 1.00 96.75 87 ASP A C 1
ATOM 667 O O . ASP A 1 87 ? 2.788 -5.849 -20.240 1.00 96.75 87 ASP A O 1
ATOM 671 N N . ALA A 1 88 ? 1.670 -7.796 -20.356 1.00 97.75 88 ALA A N 1
ATOM 672 C CA . ALA A 1 88 ? 2.841 -8.642 -20.541 1.00 97.75 88 ALA A CA 1
ATOM 673 C C . ALA A 1 88 ? 3.705 -8.231 -21.748 1.00 97.75 88 ALA A C 1
ATOM 675 O O . ALA A 1 88 ? 4.919 -8.429 -21.721 1.00 97.75 88 ALA A O 1
ATOM 676 N N . LYS A 1 89 ? 3.130 -7.630 -22.804 1.00 97.88 89 LYS A N 1
ATOM 677 C CA . LYS A 1 89 ? 3.926 -7.157 -23.950 1.00 97.88 89 LYS A CA 1
ATOM 678 C C . LYS A 1 89 ? 4.766 -5.946 -23.570 1.00 97.88 89 LYS A C 1
ATOM 680 O O . LYS A 1 89 ? 5.963 -5.917 -23.856 1.00 97.88 89 LYS A O 1
ATOM 685 N N . PHE A 1 90 ? 4.155 -4.959 -22.922 1.00 98.06 90 PHE A N 1
ATOM 686 C CA . PHE A 1 90 ? 4.868 -3.793 -22.418 1.00 98.06 90 PHE A CA 1
ATOM 687 C C . PHE A 1 90 ? 5.920 -4.185 -21.374 1.00 98.06 90 PHE A C 1
ATOM 689 O O . PHE A 1 90 ? 7.080 -3.800 -21.508 1.00 98.06 90 PHE A O 1
ATOM 696 N N . VAL A 1 91 ? 5.559 -5.018 -20.394 1.00 98.44 91 VAL A N 1
ATOM 697 C CA . VAL A 1 91 ? 6.491 -5.491 -19.359 1.00 98.44 91 VAL A CA 1
ATOM 698 C C . VAL A 1 91 ? 7.642 -6.298 -19.971 1.00 98.44 91 VAL A C 1
ATOM 700 O O . VAL A 1 91 ? 8.795 -6.076 -19.608 1.00 98.44 91 VAL A O 1
ATOM 703 N N . GLY A 1 92 ? 7.380 -7.144 -20.970 1.00 98.31 92 GLY A N 1
ATOM 704 C CA . GLY A 1 92 ? 8.428 -7.851 -21.709 1.00 98.31 92 GLY A CA 1
ATOM 705 C C . GLY A 1 92 ? 9.400 -6.909 -22.433 1.00 98.31 92 GLY A C 1
ATOM 706 O O . GLY A 1 92 ? 10.606 -7.162 -22.457 1.00 98.31 92 GLY A O 1
ATOM 707 N N . ARG A 1 93 ? 8.917 -5.776 -22.967 1.00 98.25 93 ARG A N 1
ATOM 708 C CA . ARG A 1 93 ? 9.795 -4.729 -23.522 1.00 98.25 93 ARG A CA 1
ATOM 709 C C . ARG A 1 93 ? 10.645 -4.062 -22.438 1.00 98.25 93 ARG A C 1
ATOM 711 O O . ARG A 1 93 ? 11.825 -3.836 -22.685 1.00 98.25 93 ARG A O 1
ATOM 718 N N . LEU A 1 94 ? 10.088 -3.789 -21.252 1.00 98.44 94 LEU A N 1
ATOM 719 C CA . LEU A 1 94 ? 10.856 -3.264 -20.111 1.00 98.44 94 LEU A CA 1
ATOM 720 C C . LEU A 1 94 ? 11.980 -4.226 -19.708 1.00 98.44 94 LEU A C 1
ATOM 722 O O . LEU A 1 94 ? 13.117 -3.801 -19.529 1.00 98.44 94 LEU A O 1
ATOM 726 N N . GLN A 1 95 ? 11.676 -5.524 -19.607 1.00 98.12 95 GLN A N 1
ATOM 727 C CA . GLN A 1 95 ? 12.664 -6.553 -19.270 1.00 98.12 95 GLN A CA 1
ATOM 728 C C . GLN A 1 95 ? 13.784 -6.618 -20.306 1.00 98.12 95 GLN A C 1
ATOM 730 O O . GLN A 1 95 ? 14.959 -6.631 -19.943 1.00 98.12 95 GLN A O 1
ATOM 735 N N . LYS A 1 96 ? 13.421 -6.633 -21.594 1.00 98.19 96 LYS A N 1
ATOM 736 C CA . LYS A 1 96 ? 14.386 -6.635 -22.693 1.00 98.19 96 LYS A CA 1
ATOM 737 C C . LYS A 1 96 ? 15.302 -5.411 -22.621 1.00 98.19 96 LYS A C 1
ATOM 739 O O . LYS A 1 96 ? 16.516 -5.579 -22.619 1.00 98.19 96 LYS A O 1
ATOM 744 N N . HIS A 1 97 ? 14.726 -4.214 -22.490 1.00 98.19 97 HIS A N 1
ATOM 745 C CA . HIS A 1 97 ? 15.491 -2.970 -22.362 1.00 98.19 97 HIS A CA 1
ATOM 746 C C . HIS A 1 97 ? 16.437 -3.014 -21.160 1.00 98.19 97 HIS A C 1
ATOM 748 O O . HIS A 1 97 ? 17.609 -2.669 -21.293 1.00 98.19 97 HIS A O 1
ATOM 754 N N . ALA A 1 98 ? 15.952 -3.461 -19.997 1.00 97.69 98 ALA A N 1
ATOM 755 C CA . ALA A 1 98 ? 16.769 -3.558 -18.792 1.00 97.69 98 ALA A CA 1
ATOM 756 C C . ALA A 1 98 ? 17.975 -4.487 -18.999 1.00 97.69 98 ALA A C 1
ATOM 758 O O . ALA A 1 98 ? 19.106 -4.098 -18.717 1.00 97.69 98 ALA A O 1
ATOM 759 N N . LEU A 1 99 ? 17.753 -5.678 -19.567 1.00 97.19 99 LEU A N 1
ATOM 760 C CA . LEU A 1 99 ? 18.812 -6.647 -19.869 1.00 97.19 99 LEU A CA 1
ATOM 761 C C . LEU A 1 99 ? 19.842 -6.095 -20.866 1.00 97.19 99 LEU A C 1
ATOM 763 O O . LEU A 1 99 ? 21.044 -6.227 -20.639 1.00 97.19 99 LEU A O 1
ATOM 767 N N . GLU A 1 100 ? 19.387 -5.456 -21.946 1.00 97.81 100 GLU A N 1
ATOM 768 C CA . GLU A 1 100 ? 20.256 -4.873 -22.980 1.00 97.81 100 GLU A CA 1
ATOM 769 C C . GLU A 1 100 ? 21.116 -3.716 -22.445 1.00 97.81 100 GLU A C 1
ATOM 771 O O . GLU A 1 100 ? 22.217 -3.488 -22.943 1.00 97.81 100 GLU A O 1
ATOM 776 N N . ASN A 1 101 ? 20.660 -3.038 -21.387 1.00 97.50 101 ASN A N 1
ATOM 777 C CA . ASN A 1 101 ? 21.370 -1.934 -20.737 1.00 97.50 101 ASN A CA 1
ATOM 778 C C . ASN A 1 101 ? 22.068 -2.345 -19.425 1.00 97.50 101 ASN A C 1
ATOM 780 O O . ASN A 1 101 ? 22.464 -1.492 -18.630 1.00 97.50 101 ASN A O 1
ATOM 784 N N . GLY A 1 102 ? 22.242 -3.649 -19.179 1.00 96.25 102 GLY A N 1
ATOM 785 C CA . GLY A 1 102 ? 22.984 -4.170 -18.025 1.00 96.25 102 GLY A CA 1
ATOM 786 C C . GLY A 1 102 ? 22.271 -4.033 -16.673 1.00 96.25 102 GLY A C 1
ATOM 787 O O . GLY A 1 102 ? 22.893 -4.245 -15.627 1.00 96.25 102 GLY A O 1
ATOM 788 N N . GLY A 1 103 ? 20.986 -3.685 -16.674 1.00 96.50 103 GLY A N 1
ATOM 789 C CA . GLY A 1 103 ? 20.124 -3.791 -15.505 1.00 96.50 103 GLY A CA 1
ATOM 790 C C . GLY A 1 103 ? 19.451 -5.154 -15.403 1.00 96.50 103 GLY A C 1
ATOM 791 O O . GLY A 1 103 ? 19.762 -6.103 -16.127 1.00 96.50 103 GLY A O 1
ATOM 792 N N . ARG A 1 104 ? 18.557 -5.281 -14.422 1.00 94.38 104 ARG A N 1
ATOM 793 C CA . ARG A 1 104 ? 17.964 -6.576 -14.048 1.00 94.38 104 ARG A CA 1
ATOM 794 C C . ARG A 1 104 ? 16.560 -6.484 -13.462 1.00 94.38 104 ARG A C 1
ATOM 796 O O . ARG A 1 104 ? 15.896 -7.507 -13.343 1.00 94.38 104 ARG A O 1
ATOM 803 N N . ALA A 1 105 ? 16.133 -5.301 -13.031 1.00 96.50 105 ALA A N 1
ATOM 804 C CA . ALA A 1 105 ? 14.921 -5.118 -12.260 1.00 96.50 105 ALA A CA 1
ATOM 805 C C . ALA A 1 105 ? 13.816 -4.467 -13.096 1.00 96.50 105 ALA A C 1
ATOM 807 O O . ALA A 1 105 ? 13.994 -3.404 -13.694 1.00 96.50 105 ALA A O 1
ATOM 808 N N . VAL A 1 106 ? 12.647 -5.104 -13.065 1.00 98.00 106 VAL A N 1
ATOM 809 C CA . VAL A 1 106 ? 11.370 -4.539 -13.502 1.00 98.00 106 VAL A CA 1
ATOM 810 C C . VAL A 1 106 ? 10.403 -4.686 -12.335 1.00 98.00 106 VAL A C 1
ATOM 812 O O . VAL A 1 106 ? 9.927 -5.783 -12.041 1.00 98.00 106 VAL A O 1
ATOM 815 N N . ILE A 1 107 ? 10.158 -3.587 -11.627 1.00 98.06 107 ILE A N 1
ATOM 816 C CA . ILE A 1 107 ? 9.396 -3.568 -10.376 1.00 98.06 107 ILE A CA 1
ATOM 817 C C . ILE A 1 107 ? 8.037 -2.926 -10.625 1.00 98.06 107 ILE A C 1
ATOM 819 O O . ILE A 1 107 ? 7.925 -1.701 -10.755 1.00 98.06 107 ILE A O 1
ATOM 823 N N . LEU A 1 108 ? 7.003 -3.761 -10.686 1.00 98.44 108 LEU A N 1
ATOM 824 C CA . LEU A 1 108 ? 5.635 -3.318 -10.946 1.00 98.44 108 LEU A CA 1
ATOM 825 C C . LEU A 1 108 ? 4.923 -2.949 -9.646 1.00 98.44 108 LEU A C 1
ATOM 827 O O . LEU A 1 108 ? 5.174 -3.531 -8.592 1.00 98.44 108 LEU A O 1
ATOM 831 N N . ALA A 1 109 ? 4.045 -1.960 -9.723 1.00 97.88 109 ALA A N 1
ATOM 832 C CA . ALA A 1 109 ? 3.362 -1.397 -8.577 1.00 97.88 109 ALA A CA 1
ATOM 833 C C . ALA A 1 109 ? 2.059 -2.135 -8.256 1.00 97.88 109 ALA A C 1
ATOM 835 O O . ALA A 1 109 ? 1.236 -2.401 -9.133 1.00 97.88 109 ALA A O 1
ATOM 836 N N . VAL A 1 110 ? 1.859 -2.402 -6.969 1.00 97.69 110 VAL A N 1
ATOM 837 C CA . VAL A 1 110 ? 0.613 -2.881 -6.375 1.00 97.69 110 VAL A CA 1
ATOM 838 C C . VAL A 1 110 ? 0.209 -1.840 -5.336 1.00 97.69 110 VAL A C 1
ATOM 840 O O . VAL A 1 110 ? 0.890 -1.682 -4.324 1.00 97.69 110 VAL A O 1
ATOM 843 N N . ASN A 1 111 ? -0.850 -1.075 -5.603 1.00 95.00 111 ASN A N 1
ATOM 844 C CA . ASN A 1 111 ? -1.286 -0.008 -4.700 1.00 95.00 111 ASN A CA 1
ATOM 845 C C . ASN A 1 111 ? -2.400 -0.456 -3.748 1.00 95.00 111 ASN A C 1
ATOM 847 O O . ASN A 1 111 ? -2.990 -1.528 -3.880 1.00 95.00 111 ASN A O 1
ATOM 851 N N . SER A 1 112 ? -2.731 0.407 -2.791 1.00 95.12 112 SER A N 1
ATOM 852 C CA . SER A 1 112 ? -3.867 0.223 -1.879 1.00 95.12 112 SER A CA 1
ATOM 853 C C . SER A 1 112 ? -5.243 0.316 -2.564 1.00 95.12 112 SER A C 1
ATOM 855 O O . SER A 1 112 ? -6.270 0.085 -1.926 1.00 95.12 112 SER A O 1
ATOM 857 N N . MET A 1 113 ? -5.283 0.659 -3.853 1.00 95.00 113 MET A N 1
ATOM 858 C CA . MET A 1 113 ? -6.486 0.861 -4.661 1.00 95.00 113 MET A CA 1
ATOM 859 C C . MET A 1 113 ? -6.500 -0.076 -5.864 1.00 95.00 113 MET A C 1
ATOM 861 O O . MET A 1 113 ? -6.886 0.319 -6.967 1.00 95.00 113 MET A O 1
ATOM 865 N N . ILE A 1 114 ? -6.063 -1.318 -5.706 1.00 95.56 114 ILE A N 1
ATOM 866 C CA . ILE A 1 114 ? -6.233 -2.266 -6.799 1.00 95.56 114 ILE A CA 1
ATOM 867 C C . ILE A 1 114 ? -7.734 -2.467 -7.080 1.00 95.56 114 ILE A C 1
ATOM 869 O O . ILE A 1 114 ? -8.560 -2.473 -6.156 1.00 95.56 114 ILE A O 1
ATOM 873 N N . PRO A 1 115 ? -8.126 -2.597 -8.351 1.00 95.00 115 PRO A N 1
ATOM 874 C CA . PRO A 1 115 ? -9.474 -3.007 -8.700 1.00 95.00 115 PRO A CA 1
ATOM 875 C C . PRO A 1 115 ? -9.797 -4.443 -8.267 1.00 95.00 115 PRO A C 1
ATOM 877 O O . PRO A 1 115 ? -8.923 -5.235 -7.920 1.00 95.00 115 PRO A O 1
ATOM 880 N N . ASP A 1 116 ? -11.078 -4.779 -8.275 1.00 94.31 116 ASP A N 1
ATOM 881 C CA . ASP A 1 116 ? -11.586 -6.087 -7.893 1.00 94.31 116 ASP A CA 1
ATOM 882 C C . ASP A 1 116 ? -11.480 -7.105 -9.042 1.00 94.31 116 ASP A C 1
ATOM 884 O O . ASP A 1 116 ? -11.816 -6.779 -10.180 1.00 94.31 116 ASP A O 1
ATOM 888 N N . PRO A 1 117 ? -11.089 -8.367 -8.776 1.00 91.50 117 PRO A N 1
ATOM 889 C CA . PRO A 1 117 ? -11.136 -9.424 -9.782 1.00 91.50 117 PRO A CA 1
ATOM 890 C C . PRO A 1 117 ? -12.582 -9.773 -10.187 1.00 91.50 117 PRO A C 1
ATOM 892 O O . PRO A 1 117 ? -13.507 -9.583 -9.392 1.00 91.50 117 PRO A O 1
ATOM 895 N N . PRO A 1 118 ? -12.795 -10.404 -11.354 1.00 87.56 118 PRO A N 1
ATOM 896 C CA . PRO A 1 118 ? -11.767 -10.900 -12.276 1.00 87.56 118 PRO A CA 1
ATOM 897 C C . PRO A 1 118 ? -11.305 -9.884 -13.330 1.00 87.56 118 PRO A C 1
ATOM 899 O O . PRO A 1 118 ? -10.242 -10.089 -13.920 1.00 87.56 118 PRO A O 1
ATOM 902 N N . ASP A 1 119 ? -12.090 -8.832 -13.575 1.00 86.88 119 ASP A N 1
ATOM 903 C CA . ASP A 1 119 ? -11.873 -7.873 -14.665 1.00 86.88 119 ASP A CA 1
ATOM 904 C C . ASP A 1 119 ? -10.983 -6.690 -14.273 1.00 86.88 119 ASP A C 1
ATOM 906 O O . ASP A 1 119 ? -10.447 -6.020 -15.151 1.00 86.88 119 ASP A O 1
ATOM 910 N N . PHE A 1 120 ? -10.795 -6.466 -12.971 1.00 88.94 120 PHE A N 1
ATOM 911 C CA . PHE A 1 120 ? -9.992 -5.386 -12.423 1.00 88.94 120 PHE A CA 1
ATOM 912 C C . PHE A 1 120 ? -10.421 -3.999 -12.924 1.00 88.94 120 PHE A C 1
ATOM 914 O O . PHE A 1 120 ? -9.582 -3.148 -13.214 1.00 88.94 120 PHE A O 1
ATOM 921 N N . ARG A 1 121 ? -11.735 -3.740 -12.967 1.00 89.31 121 ARG A N 1
ATOM 922 C CA . ARG A 1 121 ? -12.280 -2.445 -13.426 1.00 89.31 121 ARG A CA 1
ATOM 923 C C . ARG A 1 121 ? -12.882 -1.567 -12.339 1.00 89.31 121 ARG A C 1
ATOM 925 O O . ARG A 1 121 ? -12.972 -0.358 -12.520 1.00 89.31 121 ARG A O 1
ATOM 932 N N . ARG A 1 122 ? -13.332 -2.156 -11.231 1.00 93.19 122 ARG A N 1
ATOM 933 C CA . ARG A 1 122 ? -14.089 -1.446 -10.187 1.00 93.19 122 ARG A CA 1
ATOM 934 C C . ARG A 1 122 ? -13.566 -1.731 -8.795 1.00 93.19 122 ARG A C 1
ATOM 936 O O . ARG A 1 122 ? -12.917 -2.750 -8.578 1.00 93.19 122 ARG A O 1
ATOM 943 N N . ARG A 1 123 ? -13.873 -0.847 -7.846 1.00 95.31 123 ARG A N 1
ATOM 944 C CA . ARG A 1 123 ? -13.427 -0.946 -6.453 1.00 95.31 123 ARG A CA 1
ATOM 945 C C . ARG A 1 123 ? -14.599 -0.991 -5.479 1.00 95.31 123 ARG A C 1
ATOM 947 O O . ARG A 1 123 ? -14.899 -0.021 -4.785 1.00 95.31 123 ARG A O 1
ATOM 954 N N . GLU A 1 124 ? -15.263 -2.137 -5.402 1.00 94.50 124 GLU A N 1
ATOM 955 C CA . GLU A 1 124 ? -16.528 -2.292 -4.683 1.00 94.50 124 GLU A CA 1
ATOM 956 C C . GLU A 1 124 ? -16.418 -3.119 -3.395 1.00 94.50 124 GLU A C 1
ATOM 958 O O . GLU A 1 124 ? -17.103 -2.809 -2.417 1.00 94.50 124 GLU A O 1
ATOM 963 N N . ARG A 1 125 ? -15.559 -4.142 -3.355 1.00 96.38 125 ARG A N 1
ATOM 964 C CA . ARG A 1 125 ? -15.525 -5.152 -2.280 1.00 96.38 125 ARG A CA 1
ATOM 965 C C . ARG A 1 125 ? -14.406 -4.898 -1.280 1.00 96.38 125 ARG A C 1
ATOM 967 O O . ARG A 1 125 ? -13.366 -4.374 -1.636 1.00 96.38 125 ARG A O 1
ATOM 974 N N . GLY A 1 126 ? -14.571 -5.268 -0.013 1.00 97.69 126 GLY A N 1
ATOM 975 C CA . GLY A 1 126 ? -13.456 -5.236 0.944 1.00 97.69 126 GLY A CA 1
ATOM 976 C C . GLY A 1 126 ? -12.780 -3.871 1.138 1.00 97.69 126 GLY A C 1
ATOM 977 O O . GLY A 1 126 ? -11.582 -3.802 1.407 1.00 97.69 126 GLY A O 1
ATOM 978 N N . ARG A 1 127 ? -13.513 -2.771 0.946 1.00 98.06 127 ARG A N 1
ATOM 979 C CA . ARG A 1 127 ? -12.962 -1.410 0.996 1.00 98.06 127 ARG A CA 1
ATOM 980 C C . ARG A 1 127 ? -12.932 -0.846 2.411 1.00 98.06 127 ARG A C 1
ATOM 982 O O . ARG A 1 127 ? -13.628 -1.318 3.311 1.00 98.06 127 ARG A O 1
ATOM 989 N N . ILE A 1 128 ? -12.091 0.162 2.610 1.00 98.44 128 ILE A N 1
ATOM 990 C CA . ILE A 1 128 ? -12.068 0.952 3.835 1.00 98.44 128 ILE A CA 1
ATOM 991 C C . ILE A 1 128 ? -13.348 1.777 3.897 1.00 98.44 128 ILE A C 1
ATOM 993 O O . ILE A 1 128 ? -13.641 2.531 2.969 1.00 98.44 128 ILE A O 1
ATOM 997 N N . LEU A 1 129 ? -14.074 1.653 5.006 1.00 98.38 129 LEU A N 1
ATOM 998 C CA . LEU A 1 129 ? -15.319 2.377 5.242 1.00 98.38 129 LEU A CA 1
ATOM 999 C C . LEU A 1 129 ? -15.167 3.385 6.382 1.00 98.38 129 LEU A C 1
ATOM 1001 O O . LEU A 1 129 ? -14.485 3.102 7.375 1.00 98.38 129 LEU A O 1
ATOM 1005 N N . ASP A 1 130 ? -15.816 4.536 6.238 1.00 97.75 130 ASP A N 1
ATOM 1006 C CA . ASP A 1 130 ? -15.972 5.518 7.306 1.00 97.75 130 ASP A CA 1
ATOM 1007 C C . ASP A 1 130 ? -17.105 5.143 8.285 1.00 97.75 130 ASP A C 1
ATOM 1009 O O . ASP A 1 130 ? -17.755 4.102 8.151 1.00 97.75 130 ASP A O 1
ATOM 1013 N N . LEU A 1 131 ? -17.355 5.992 9.290 1.00 97.25 131 LEU A N 1
ATOM 1014 C CA . LEU A 1 131 ? -18.434 5.784 10.269 1.00 97.25 131 LEU A CA 1
ATOM 1015 C C . LEU A 1 131 ? -19.837 5.738 9.650 1.00 97.25 131 LEU A C 1
ATOM 1017 O O . LEU A 1 131 ? -20.744 5.187 10.271 1.00 97.25 131 LEU A O 1
ATOM 1021 N N . ASN A 1 132 ? -20.026 6.289 8.456 1.00 97.12 132 ASN A N 1
ATOM 1022 C CA . ASN A 1 132 ? -21.303 6.316 7.749 1.00 97.12 132 ASN A CA 1
ATOM 1023 C C . ASN A 1 132 ? -21.411 5.187 6.710 1.00 97.12 132 ASN A C 1
ATOM 1025 O O . ASN A 1 132 ? -22.420 5.094 6.017 1.00 97.12 132 ASN A O 1
ATOM 1029 N N . GLY A 1 133 ? -20.394 4.326 6.601 1.00 96.81 133 GLY A N 1
ATOM 1030 C CA . GLY A 1 133 ? -20.343 3.252 5.612 1.00 96.81 133 GLY A CA 1
ATOM 1031 C C . GLY A 1 133 ? -19.896 3.704 4.219 1.00 96.81 133 GLY A C 1
ATOM 1032 O O . GLY A 1 133 ? -19.959 2.909 3.283 1.00 96.81 133 GLY A O 1
ATOM 1033 N N . ASN A 1 134 ? -19.422 4.943 4.059 1.00 96.69 134 ASN A N 1
ATOM 1034 C CA . ASN A 1 134 ? -18.898 5.429 2.785 1.00 96.69 134 ASN A CA 1
ATOM 1035 C C . ASN A 1 134 ? -17.462 4.949 2.571 1.00 96.69 134 ASN A C 1
ATOM 1037 O O . ASN A 1 134 ? -16.688 4.818 3.521 1.00 96.69 134 ASN A O 1
ATOM 1041 N N . ARG A 1 135 ? -17.075 4.740 1.309 1.00 96.69 135 ARG A N 1
ATOM 1042 C CA . ARG A 1 135 ? -15.701 4.370 0.949 1.00 96.69 135 ARG A CA 1
ATOM 1043 C C . ARG A 1 135 ? -14.757 5.540 1.208 1.00 96.69 135 ARG A C 1
ATOM 1045 O O . ARG A 1 135 ? -15.000 6.655 0.750 1.00 96.69 135 ARG A O 1
ATOM 1052 N N . ILE A 1 136 ? -13.659 5.275 1.907 1.00 95.56 136 ILE A N 1
ATOM 1053 C CA . ILE A 1 136 ? -12.635 6.290 2.158 1.00 95.56 136 ILE A CA 1
ATOM 1054 C C . ILE A 1 136 ? -11.753 6.475 0.929 1.00 95.56 136 ILE A C 1
ATOM 1056 O O . ILE A 1 136 ? -11.342 5.519 0.272 1.00 95.56 136 ILE A O 1
ATOM 1060 N N . THR A 1 137 ? -11.447 7.742 0.671 1.00 92.12 137 THR A N 1
ATOM 1061 C CA . THR A 1 137 ? -10.541 8.216 -0.371 1.00 92.12 137 THR A CA 1
ATOM 1062 C C . THR A 1 137 ? -9.464 9.087 0.265 1.00 92.12 137 THR A C 1
ATOM 1064 O O . THR A 1 137 ? -9.783 9.991 1.047 1.00 92.12 137 THR A O 1
ATOM 1067 N N . ALA A 1 138 ? -8.198 8.853 -0.084 1.00 91.88 138 ALA A N 1
ATOM 1068 C CA . ALA A 1 138 ? -7.102 9.705 0.366 1.00 91.88 138 ALA A CA 1
ATOM 1069 C C . ALA A 1 138 ? -7.285 11.158 -0.125 1.00 91.88 138 ALA A C 1
ATOM 1071 O O . ALA A 1 138 ? -7.763 11.369 -1.242 1.00 91.88 138 ALA A O 1
ATOM 1072 N N . PRO A 1 139 ? -6.897 12.186 0.656 1.00 92.12 139 PRO A N 1
ATOM 1073 C CA . PRO A 1 139 ? -7.157 13.585 0.313 1.00 92.12 139 PRO A CA 1
ATOM 1074 C C . PRO A 1 139 ? -6.697 14.016 -1.085 1.00 92.12 139 PRO A C 1
ATOM 1076 O O . PRO A 1 139 ? -7.417 14.747 -1.760 1.00 92.12 139 PRO A O 1
ATOM 1079 N N . TRP A 1 140 ? -5.539 13.534 -1.538 1.00 89.81 140 TRP A N 1
ATOM 1080 C CA . TRP A 1 140 ? -4.961 13.873 -2.845 1.00 89.81 140 TRP A CA 1
ATOM 1081 C C . TRP A 1 140 ? -5.583 13.109 -4.025 1.00 89.81 140 TRP A C 1
ATOM 1083 O O . TRP A 1 140 ? -5.293 13.429 -5.172 1.00 89.81 140 TRP A O 1
ATOM 1093 N N . MET A 1 141 ? -6.454 12.130 -3.760 1.00 92.75 141 MET A N 1
ATOM 1094 C CA . MET A 1 141 ? -7.081 11.273 -4.776 1.00 92.75 141 MET A CA 1
ATOM 1095 C C . MET A 1 141 ? -8.565 11.585 -4.991 1.00 92.75 141 MET A C 1
ATOM 1097 O O . MET A 1 141 ? -9.231 10.922 -5.773 1.00 92.75 141 MET A O 1
ATOM 1101 N N . ARG A 1 142 ? -9.127 12.589 -4.307 1.00 91.75 142 ARG A N 1
ATOM 1102 C CA . ARG A 1 142 ? -10.578 12.878 -4.329 1.00 91.75 142 ARG A CA 1
ATOM 1103 C C . ARG A 1 142 ? -11.139 13.255 -5.694 1.00 91.75 142 ARG A C 1
ATOM 1105 O O . ARG A 1 142 ? -12.338 13.125 -5.903 1.00 91.75 142 ARG A O 1
ATOM 1112 N N . SER A 1 143 ? -10.294 13.744 -6.594 1.00 92.75 143 SER A N 1
ATOM 1113 C CA . SER A 1 143 ? -10.668 14.057 -7.973 1.00 92.75 143 SER A CA 1
ATOM 1114 C C . SER A 1 143 ? -10.519 12.871 -8.928 1.00 92.75 143 SER A C 1
ATOM 1116 O O . SER A 1 143 ? -10.849 13.007 -10.102 1.00 92.75 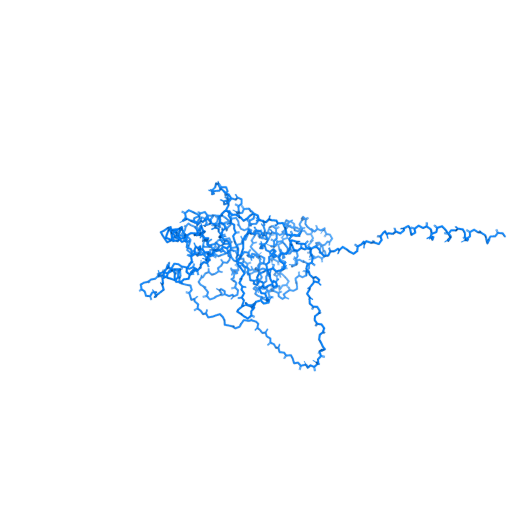143 SER A O 1
ATOM 1118 N N . TRP A 1 144 ? -9.982 11.739 -8.467 1.00 91.38 144 TRP A N 1
ATOM 1119 C CA . TRP A 1 144 ? -9.745 10.572 -9.310 1.00 91.38 144 TRP A CA 1
ATOM 1120 C C . TRP A 1 144 ? -11.035 9.772 -9.489 1.00 91.38 144 TRP A C 1
ATOM 1122 O O . TRP A 1 144 ? -11.958 9.850 -8.676 1.00 91.38 144 TRP A O 1
ATOM 1132 N N . ALA A 1 145 ? -11.091 8.974 -10.553 1.00 89.00 145 ALA A N 1
ATOM 1133 C CA . ALA A 1 145 ? -12.194 8.053 -10.783 1.00 89.00 145 ALA A CA 1
ATOM 1134 C C . ALA A 1 145 ? -12.085 6.830 -9.850 1.00 89.00 145 ALA A C 1
ATOM 1136 O O . ALA A 1 145 ? -11.086 6.110 -9.866 1.00 89.00 145 ALA A O 1
ATOM 1137 N N . ASP A 1 146 ? -13.131 6.594 -9.052 1.00 89.38 146 ASP A N 1
ATOM 1138 C CA . ASP A 1 146 ? -13.270 5.451 -8.132 1.00 89.38 146 ASP A CA 1
ATOM 1139 C C . ASP A 1 146 ? -12.048 5.195 -7.205 1.00 89.38 146 ASP A C 1
ATOM 1141 O O . ASP A 1 146 ? -11.482 4.106 -7.228 1.00 89.38 146 ASP A O 1
ATOM 1145 N N . PRO A 1 147 ? -11.597 6.155 -6.374 1.00 92.50 147 PRO A N 1
ATOM 1146 C CA . PRO A 1 147 ? -10.350 6.068 -5.594 1.00 92.50 147 PRO A CA 1
ATOM 1147 C C . PRO A 1 147 ? -10.506 5.339 -4.244 1.00 92.50 147 PRO A C 1
ATOM 1149 O O . PRO A 1 147 ? -9.992 5.768 -3.206 1.00 92.50 147 PRO A O 1
ATOM 1152 N N . ALA A 1 148 ? -11.266 4.243 -4.230 1.00 95.44 148 ALA A N 1
ATOM 1153 C CA . ALA A 1 148 ? -11.582 3.519 -3.004 1.00 95.44 148 ALA A CA 1
ATOM 1154 C C . ALA A 1 148 ? -10.424 2.620 -2.541 1.00 95.44 148 ALA A C 1
ATOM 1156 O O . ALA A 1 148 ? -10.054 1.658 -3.221 1.00 95.44 148 ALA A O 1
ATOM 1157 N N . TRP A 1 149 ? -9.904 2.897 -1.343 1.00 97.06 149 TRP A N 1
ATOM 1158 C CA . TRP A 1 149 ? -8.832 2.118 -0.715 1.00 97.06 149 TRP A CA 1
ATOM 1159 C C . TRP A 1 149 ? -9.333 0.779 -0.168 1.00 97.06 149 TRP A C 1
ATOM 1161 O O . TRP A 1 149 ? -10.424 0.680 0.399 1.00 97.06 149 TRP A O 1
ATOM 1171 N N . GLY A 1 150 ? -8.511 -0.256 -0.294 1.00 97.94 150 GLY A N 1
ATOM 1172 C CA . GLY A 1 150 ? -8.753 -1.585 0.246 1.00 97.94 150 GLY A CA 1
ATOM 1173 C C . GLY A 1 150 ? -8.464 -1.717 1.734 1.00 97.94 150 GLY A C 1
ATOM 1174 O O . GLY A 1 150 ? -7.528 -1.121 2.265 1.00 97.94 150 GLY A O 1
ATOM 1175 N N . CYS A 1 151 ? -9.274 -2.520 2.419 1.00 98.56 151 CYS A N 1
ATOM 1176 C CA . CYS A 1 151 ? -9.124 -2.791 3.840 1.00 98.56 151 CYS A CA 1
ATOM 1177 C C . CYS A 1 151 ? -8.176 -3.974 4.070 1.00 98.56 151 CYS A C 1
ATOM 1179 O O . CYS A 1 151 ? -8.486 -5.101 3.692 1.00 98.56 151 CYS A O 1
ATOM 1181 N N . ALA A 1 152 ? -7.087 -3.744 4.807 1.00 98.38 152 ALA A N 1
ATOM 1182 C CA . ALA A 1 152 ? -6.117 -4.765 5.222 1.00 98.38 152 ALA A CA 1
ATOM 1183 C C . ALA A 1 152 ? -6.743 -5.939 6.009 1.00 98.38 152 ALA A C 1
ATOM 1185 O O . ALA A 1 152 ? -6.184 -7.028 6.080 1.00 98.38 152 ALA A O 1
ATOM 1186 N N . ASN A 1 153 ? -7.922 -5.728 6.600 1.00 98.69 153 ASN A N 1
ATOM 1187 C CA . ASN A 1 153 ? -8.642 -6.740 7.368 1.00 98.69 153 ASN A CA 1
ATOM 1188 C C . ASN A 1 153 ? -9.723 -7.488 6.577 1.00 98.69 153 ASN A C 1
ATOM 1190 O O . ASN A 1 153 ? -10.298 -8.425 7.128 1.00 98.69 153 ASN A O 1
ATOM 1194 N N . SER A 1 154 ? -10.017 -7.093 5.334 1.00 98.56 154 SER A N 1
ATOM 1195 C CA . SER A 1 154 ? -11.002 -7.787 4.500 1.00 98.56 154 SER A CA 1
ATOM 1196 C C . SER A 1 154 ? -10.373 -8.999 3.801 1.00 98.56 154 SER A C 1
ATOM 1198 O O . SER A 1 154 ? -9.365 -8.841 3.104 1.00 98.56 154 SER A O 1
ATOM 1200 N N . PRO A 1 155 ? -10.973 -10.197 3.925 1.00 98.38 155 PRO A N 1
ATOM 1201 C CA . PRO A 1 155 ? -10.513 -11.370 3.190 1.00 98.38 155 PRO A CA 1
ATOM 1202 C C . PRO A 1 155 ? -10.655 -11.205 1.668 1.00 98.38 155 PRO A C 1
ATOM 1204 O O . PRO A 1 155 ? -9.782 -11.648 0.925 1.00 98.38 155 PRO A O 1
ATOM 1207 N N . GLU A 1 156 ? -11.699 -10.524 1.193 1.00 98.00 156 GLU A N 1
ATOM 1208 C CA . GLU A 1 156 ? -11.930 -10.271 -0.232 1.00 98.00 156 GLU A CA 1
ATOM 1209 C C . GLU A 1 156 ? -10.854 -9.363 -0.824 1.00 98.00 156 GLU A C 1
ATOM 1211 O O . GLU A 1 156 ? -10.314 -9.657 -1.891 1.00 98.00 156 GLU A O 1
ATOM 1216 N N . TYR A 1 157 ? -10.510 -8.278 -0.122 1.00 98.44 157 TYR A N 1
ATOM 1217 C CA . TYR A 1 157 ? -9.436 -7.397 -0.568 1.00 98.44 157 TYR A CA 1
ATOM 1218 C C . TYR A 1 157 ? -8.080 -8.101 -0.525 1.00 98.44 157 TYR A C 1
ATOM 1220 O O . TYR A 1 157 ? -7.296 -7.972 -1.461 1.00 98.44 157 TYR A O 1
ATOM 1228 N N . ARG A 1 158 ? -7.814 -8.898 0.517 1.00 98.44 158 ARG A N 1
ATOM 1229 C CA . ARG A 1 158 ? -6.582 -9.690 0.610 1.00 98.44 158 ARG A CA 1
ATOM 1230 C C . ARG A 1 158 ? -6.428 -10.639 -0.580 1.00 98.44 158 ARG A C 1
ATOM 1232 O O . ARG A 1 158 ? -5.363 -10.665 -1.191 1.00 98.44 158 ARG A O 1
ATOM 1239 N N . ALA A 1 159 ? -7.484 -11.365 -0.942 1.00 98.00 159 ALA A N 1
ATOM 1240 C CA . ALA A 1 159 ? -7.477 -12.245 -2.110 1.00 98.00 159 ALA A CA 1
ATOM 1241 C C . ALA A 1 159 ? -7.246 -11.470 -3.419 1.00 98.00 159 ALA A C 1
ATOM 1243 O O . ALA A 1 159 ? -6.428 -11.882 -4.241 1.00 98.00 159 ALA A O 1
ATOM 1244 N N . ALA A 1 160 ? -7.911 -10.321 -3.595 1.00 98.25 160 ALA A N 1
ATOM 1245 C CA . ALA A 1 160 ? -7.687 -9.445 -4.746 1.00 98.25 160 ALA A CA 1
ATOM 1246 C C . ALA A 1 160 ? -6.232 -8.950 -4.822 1.00 98.25 160 ALA A C 1
ATOM 1248 O O . ALA A 1 160 ? -5.653 -8.919 -5.906 1.00 98.25 160 ALA A O 1
ATOM 1249 N N . PHE A 1 161 ? -5.630 -8.616 -3.676 1.00 98.56 161 PHE A N 1
ATOM 1250 C CA . PHE A 1 161 ? -4.251 -8.140 -3.570 1.00 98.56 161 PHE A CA 1
ATOM 1251 C C . PHE A 1 161 ? -3.234 -9.179 -3.999 1.00 98.56 161 PHE A C 1
ATOM 1253 O O . PHE A 1 161 ? -2.385 -8.896 -4.845 1.00 98.56 161 PHE A O 1
ATOM 1260 N N . VAL A 1 162 ? -3.359 -10.394 -3.470 1.00 98.62 162 VAL A N 1
ATOM 1261 C CA . VAL A 1 162 ? -2.502 -11.510 -3.873 1.00 98.62 162 VAL A CA 1
ATOM 1262 C C . VAL A 1 162 ? -2.678 -11.808 -5.361 1.00 98.62 162 VAL A C 1
ATOM 1264 O O . VAL A 1 162 ? -1.689 -11.970 -6.068 1.00 98.62 162 VAL A O 1
ATOM 1267 N N . GLU A 1 163 ? -3.912 -11.853 -5.864 1.00 98.31 163 GLU A N 1
ATOM 1268 C CA . GLU A 1 163 ? -4.163 -12.144 -7.277 1.00 98.31 163 GLU A CA 1
ATOM 1269 C C . GLU A 1 163 ? -3.578 -11.071 -8.207 1.00 98.31 163 GLU A C 1
ATOM 1271 O O . GLU A 1 163 ? -2.934 -11.408 -9.199 1.00 98.31 163 GLU A O 1
ATOM 1276 N N . TYR A 1 164 ? -3.727 -9.786 -7.874 1.00 98.50 164 TYR A N 1
ATOM 1277 C CA . TYR A 1 164 ? -3.120 -8.698 -8.642 1.00 98.50 164 TYR A CA 1
ATOM 1278 C C . TYR A 1 164 ? -1.587 -8.795 -8.641 1.00 98.50 164 TYR A C 1
ATOM 1280 O O . TYR A 1 164 ? -0.954 -8.702 -9.693 1.00 98.50 164 TYR A O 1
ATOM 1288 N N . ALA A 1 165 ? -0.986 -9.033 -7.473 1.00 98.50 165 ALA A N 1
ATOM 1289 C CA . ALA A 1 165 ? 0.456 -9.210 -7.329 1.00 98.50 165 ALA A CA 1
ATOM 1290 C C . ALA A 1 165 ? 0.982 -10.399 -8.152 1.00 98.50 165 ALA A C 1
ATOM 1292 O O . ALA A 1 165 ? 1.983 -10.275 -8.856 1.00 98.50 165 ALA A O 1
ATOM 1293 N N . VAL A 1 166 ? 0.282 -11.535 -8.127 1.00 98.44 166 VAL A N 1
ATOM 1294 C CA . VAL A 1 166 ? 0.636 -12.716 -8.929 1.00 98.44 166 VAL A CA 1
ATOM 1295 C C . VAL A 1 166 ? 0.519 -12.429 -10.425 1.00 98.44 166 VAL A C 1
ATOM 1297 O O . VAL A 1 166 ? 1.382 -12.857 -11.188 1.00 98.44 166 VAL A O 1
ATOM 1300 N N . ARG A 1 167 ? -0.481 -11.655 -10.862 1.00 98.00 167 ARG A N 1
ATOM 1301 C CA . ARG A 1 167 ? -0.581 -11.210 -12.262 1.00 98.00 167 ARG A CA 1
ATOM 1302 C C . ARG A 1 167 ? 0.568 -10.293 -12.664 1.00 98.00 167 ARG A C 1
ATOM 1304 O O . ARG A 1 167 ? 1.077 -10.434 -13.771 1.00 98.00 167 ARG A O 1
ATOM 1311 N N . ALA A 1 168 ? 1.012 -9.403 -11.779 1.00 98.38 168 ALA A N 1
ATOM 1312 C CA . ALA A 1 168 ? 2.178 -8.560 -12.035 1.00 98.38 168 ALA A CA 1
ATOM 1313 C C . ALA A 1 168 ? 3.451 -9.404 -12.223 1.00 98.38 168 ALA A C 1
ATOM 1315 O O . ALA A 1 168 ? 4.212 -9.183 -13.165 1.00 98.38 168 ALA A O 1
ATOM 1316 N N . LEU A 1 169 ? 3.650 -10.426 -11.385 1.00 98.56 169 LEU A N 1
ATOM 1317 C CA . LEU A 1 169 ? 4.749 -11.385 -11.545 1.00 98.56 169 LEU A CA 1
ATOM 1318 C C . LEU A 1 169 ? 4.627 -12.175 -12.854 1.00 98.56 169 LEU A C 1
ATOM 1320 O O . LEU A 1 169 ? 5.605 -12.286 -13.588 1.00 98.56 169 LEU A O 1
ATOM 1324 N N . ALA A 1 170 ? 3.428 -12.658 -13.187 1.00 98.25 170 ALA A N 1
ATOM 1325 C CA . ALA A 1 170 ? 3.166 -13.373 -14.436 1.00 98.25 170 ALA A CA 1
ATOM 1326 C C . ALA A 1 170 ? 3.387 -12.501 -15.686 1.00 98.25 170 ALA A C 1
ATOM 1328 O O . ALA A 1 170 ? 3.780 -13.020 -16.728 1.00 98.25 170 ALA A O 1
ATOM 1329 N N . ALA A 1 171 ? 3.178 -11.185 -15.585 1.00 98.25 171 ALA A N 1
ATOM 1330 C CA . ALA A 1 171 ? 3.482 -10.235 -16.652 1.00 98.25 171 ALA A CA 1
ATOM 1331 C C . ALA A 1 171 ? 4.993 -10.017 -16.852 1.00 98.25 171 ALA A C 1
ATOM 1333 O O . ALA A 1 171 ? 5.390 -9.526 -17.905 1.00 98.25 171 ALA A O 1
ATOM 1334 N N . GLY A 1 172 ? 5.830 -10.384 -15.874 1.00 97.88 172 GLY A N 1
ATOM 1335 C CA . GLY A 1 172 ? 7.290 -10.275 -15.944 1.00 97.88 172 GLY A CA 1
ATOM 1336 C C . GLY A 1 172 ? 7.929 -9.418 -14.846 1.00 97.88 172 GLY A C 1
ATOM 1337 O O . GLY A 1 172 ? 9.119 -9.106 -14.932 1.00 97.88 172 GLY A O 1
ATOM 1338 N N . ALA A 1 173 ? 7.192 -9.020 -13.806 1.00 98.31 173 ALA A N 1
ATOM 1339 C CA . ALA A 1 173 ? 7.805 -8.314 -12.684 1.00 98.31 173 ALA A CA 1
ATOM 1340 C C . ALA A 1 173 ? 8.871 -9.184 -11.991 1.00 98.31 173 ALA A C 1
ATOM 1342 O O . ALA A 1 173 ? 8.627 -10.342 -11.642 1.00 98.31 173 ALA A O 1
ATOM 1343 N N . THR A 1 174 ? 10.047 -8.613 -11.733 1.00 97.69 174 THR A N 1
ATOM 1344 C CA . THR A 1 174 ? 11.099 -9.266 -10.936 1.00 97.69 174 THR A CA 1
ATOM 1345 C C . THR A 1 174 ? 10.888 -9.038 -9.441 1.00 97.69 174 THR A C 1
ATOM 1347 O O . THR A 1 174 ? 11.233 -9.891 -8.626 1.00 97.69 174 THR A O 1
ATOM 1350 N N . ALA A 1 175 ? 10.260 -7.923 -9.082 1.00 97.75 175 ALA A N 1
ATOM 1351 C CA . ALA A 1 175 ? 9.886 -7.552 -7.725 1.00 97.75 175 ALA A CA 1
ATOM 1352 C C . ALA A 1 175 ? 8.594 -6.722 -7.749 1.00 97.75 175 ALA A C 1
ATOM 1354 O O . ALA A 1 175 ? 8.119 -6.328 -8.817 1.00 97.75 175 ALA A O 1
ATOM 1355 N N . LEU A 1 176 ? 8.032 -6.430 -6.578 1.00 98.44 176 LEU A N 1
ATOM 1356 C CA . LEU A 1 176 ? 6.791 -5.664 -6.459 1.00 98.44 176 LEU A CA 1
ATOM 1357 C C . LEU A 1 176 ? 7.006 -4.387 -5.650 1.00 98.44 176 LEU A C 1
ATOM 1359 O O . LEU A 1 176 ? 7.700 -4.394 -4.643 1.00 98.44 176 LEU A O 1
ATOM 1363 N N . GLN A 1 177 ? 6.392 -3.291 -6.077 1.00 97.81 177 GLN A N 1
ATOM 1364 C CA . GLN A 1 177 ? 6.398 -2.003 -5.393 1.00 97.81 177 GLN A CA 1
ATOM 1365 C C . GLN A 1 177 ? 5.048 -1.807 -4.698 1.00 97.81 177 GLN A C 1
ATOM 1367 O O . GLN A 1 177 ? 4.030 -1.624 -5.359 1.00 97.81 177 GLN A O 1
ATOM 1372 N N . MET A 1 178 ? 5.045 -1.819 -3.371 1.00 97.69 178 MET A N 1
ATOM 1373 C CA . MET A 1 178 ? 3.873 -1.562 -2.543 1.00 97.69 178 MET A CA 1
ATOM 1374 C C . MET A 1 178 ? 3.647 -0.062 -2.453 1.00 97.69 178 MET A C 1
ATOM 1376 O O . MET A 1 178 ? 4.369 0.652 -1.757 1.00 97.69 178 MET A O 1
ATOM 1380 N N . ASP A 1 179 ? 2.659 0.409 -3.200 1.00 95.44 179 ASP A N 1
ATOM 1381 C CA . ASP A 1 179 ? 2.273 1.809 -3.207 1.00 95.44 179 ASP A CA 1
ATOM 1382 C C . ASP A 1 179 ? 1.197 2.085 -2.152 1.00 95.44 179 ASP A C 1
ATOM 1384 O O . ASP A 1 179 ? 0.308 1.261 -1.920 1.00 95.44 179 ASP A O 1
ATOM 1388 N N . ASP A 1 180 ? 1.294 3.233 -1.480 1.00 93.69 180 ASP A N 1
ATOM 1389 C CA . ASP A 1 180 ? 0.412 3.607 -0.367 1.00 93.69 180 ASP A CA 1
ATOM 1390 C C . ASP A 1 180 ? 0.365 2.563 0.769 1.00 93.69 180 ASP A C 1
ATOM 1392 O O . ASP A 1 180 ? -0.678 2.290 1.379 1.00 93.69 180 ASP A O 1
ATOM 1396 N N . ALA A 1 181 ? 1.532 2.013 1.121 1.00 95.19 181 ALA A N 1
ATOM 1397 C CA . ALA A 1 181 ? 1.676 0.919 2.086 1.00 95.19 181 ALA A CA 1
ATOM 1398 C C . ALA A 1 181 ? 1.090 1.202 3.485 1.00 95.19 181 ALA A C 1
ATOM 1400 O O . ALA A 1 181 ? 0.888 0.290 4.277 1.00 95.19 181 ALA A O 1
ATOM 1401 N N . ARG A 1 182 ? 0.776 2.454 3.834 1.00 95.25 182 ARG A N 1
ATOM 1402 C CA . ARG A 1 182 ? 0.146 2.767 5.126 1.00 95.25 182 ARG A CA 1
ATOM 1403 C C . ARG A 1 182 ? -1.310 2.305 5.221 1.00 95.25 182 ARG A C 1
ATOM 1405 O O . ARG A 1 182 ? -1.767 2.095 6.340 1.00 95.25 182 ARG A O 1
ATOM 1412 N N . MET A 1 183 ? -2.038 2.165 4.110 1.00 95.31 183 MET A N 1
ATOM 1413 C CA . MET A 1 183 ? -3.404 1.612 4.063 1.00 95.31 183 MET A CA 1
ATOM 1414 C C . MET A 1 183 ? -4.310 2.064 5.239 1.00 95.31 183 MET A C 1
ATOM 1416 O O . MET A 1 183 ? -4.459 3.262 5.501 1.00 95.31 183 MET A O 1
ATOM 1420 N N . ASN A 1 184 ? -4.882 1.116 5.996 1.00 97.75 184 ASN A N 1
ATOM 1421 C CA . ASN A 1 184 ? -5.720 1.364 7.168 1.00 97.75 184 ASN A CA 1
ATOM 1422 C C . ASN A 1 184 ? -5.063 2.270 8.221 1.00 97.75 184 ASN A C 1
ATOM 1424 O O . ASN A 1 184 ? -5.758 3.067 8.848 1.00 97.75 184 ASN A O 1
ATOM 1428 N N . MET A 1 185 ? -3.743 2.178 8.411 1.00 96.62 185 MET A N 1
ATOM 1429 C CA . MET A 1 185 ? -3.007 3.001 9.375 1.00 96.62 185 MET A CA 1
ATOM 1430 C C . MET A 1 185 ? -3.088 4.490 9.016 1.00 96.62 185 MET A C 1
ATOM 1432 O O . MET A 1 185 ? -3.200 5.336 9.903 1.00 96.62 185 MET A O 1
ATOM 1436 N N . ALA A 1 186 ? -3.051 4.830 7.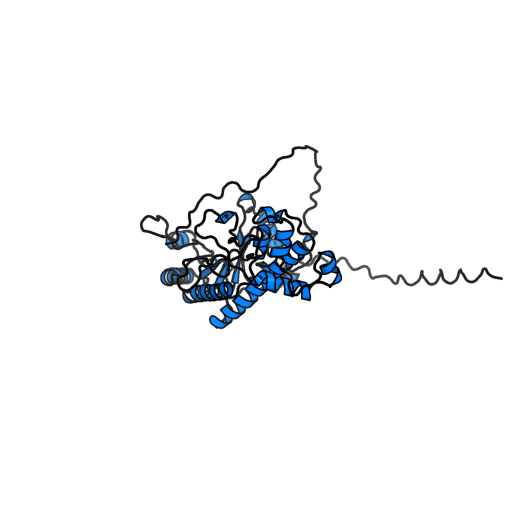722 1.00 95.50 186 ALA A N 1
ATOM 1437 C CA . ALA A 1 186 ? -3.293 6.200 7.268 1.00 95.50 186 ALA A CA 1
ATOM 1438 C C . ALA A 1 186 ? -4.779 6.573 7.375 1.00 95.50 186 ALA A C 1
ATOM 1440 O O . ALA A 1 186 ? -5.100 7.666 7.843 1.00 95.50 186 ALA A O 1
ATOM 1441 N N . ALA A 1 187 ? -5.677 5.650 7.021 1.00 97.00 187 ALA A N 1
ATOM 1442 C CA . ALA A 1 187 ? -7.116 5.899 6.990 1.00 97.00 187 ALA A CA 1
ATOM 1443 C C . ALA A 1 187 ? -7.737 6.259 8.349 1.00 97.00 187 ALA A C 1
ATOM 1445 O O . ALA A 1 187 ? -8.782 6.908 8.374 1.00 97.00 187 ALA A O 1
ATOM 1446 N N . VAL A 1 188 ? -7.095 5.939 9.482 1.00 96.81 188 VAL A N 1
ATOM 1447 C CA . VAL A 1 188 ? -7.566 6.420 10.796 1.00 96.81 188 VAL A CA 1
ATOM 1448 C C . VAL A 1 188 ? -7.587 7.943 10.870 1.00 96.81 188 VAL A C 1
ATOM 1450 O O . VAL A 1 188 ? -8.477 8.509 11.499 1.00 96.81 188 VAL A O 1
ATOM 1453 N N . ALA A 1 189 ? -6.668 8.635 10.191 1.00 95.12 189 ALA A N 1
ATOM 1454 C CA . ALA A 1 189 ? -6.701 10.094 10.112 1.00 95.12 189 ALA A CA 1
ATOM 1455 C C . ALA A 1 189 ? -7.909 10.620 9.313 1.00 95.12 189 ALA A C 1
ATOM 1457 O O . ALA A 1 189 ? -8.265 11.783 9.451 1.00 95.12 189 ALA A O 1
ATOM 1458 N N . TRP A 1 190 ? -8.557 9.773 8.517 1.00 95.31 190 TRP A N 1
ATOM 1459 C CA . TRP A 1 190 ? -9.711 10.116 7.681 1.00 95.31 190 TRP A CA 1
ATOM 1460 C C . TRP A 1 190 ? -10.994 9.432 8.164 1.00 95.31 190 TRP A C 1
ATOM 1462 O O . TRP A 1 190 ? -11.981 9.376 7.438 1.00 95.31 190 TRP A O 1
ATOM 1472 N N . GLY A 1 191 ? -10.980 8.900 9.390 1.00 95.44 191 GLY A N 1
ATOM 1473 C CA . GLY A 1 191 ? -12.152 8.289 10.000 1.00 95.44 191 GLY A CA 1
ATOM 1474 C C . GLY A 1 191 ? -12.469 6.890 9.487 1.00 95.44 191 GLY A C 1
ATOM 1475 O O . GLY A 1 191 ? -13.643 6.588 9.320 1.00 95.44 191 GLY A O 1
ATOM 1476 N N . GLY A 1 192 ? -11.467 6.032 9.273 1.00 95.69 192 GLY A N 1
ATOM 1477 C CA . GLY A 1 192 ? -11.667 4.600 9.013 1.00 95.69 192 GLY A CA 1
ATOM 1478 C C . GLY A 1 192 ? -10.597 3.701 9.638 1.00 95.69 192 GLY A C 1
ATOM 1479 O O . GLY A 1 192 ? -9.655 4.169 10.260 1.00 95.69 192 GLY A O 1
ATOM 1480 N N . CYS A 1 193 ? -10.687 2.380 9.530 1.00 98.31 193 CYS A N 1
ATOM 1481 C CA . CYS A 1 193 ? -11.719 1.609 8.838 1.00 98.31 193 CYS A CA 1
ATOM 1482 C C . CYS A 1 193 ? -12.771 1.060 9.815 1.00 98.31 193 CYS A C 1
ATOM 1484 O O . CYS A 1 193 ? -12.418 0.313 10.727 1.00 98.31 193 CYS A O 1
ATOM 1486 N N . PHE A 1 194 ? -14.052 1.351 9.584 1.00 98.44 194 PHE A N 1
ATOM 1487 C CA . PHE A 1 194 ? -15.178 0.887 10.407 1.00 98.44 194 PHE A CA 1
ATOM 1488 C C . PHE A 1 194 ? -16.002 -0.234 9.753 1.00 98.44 194 PHE A C 1
ATOM 1490 O O . PHE A 1 194 ? -17.170 -0.424 10.081 1.00 98.44 194 PHE A O 1
ATOM 1497 N N . CYS A 1 195 ? -15.410 -0.993 8.823 1.00 98.50 195 CYS A N 1
ATOM 1498 C CA . CYS A 1 195 ? -16.084 -2.149 8.230 1.00 98.50 195 CYS A CA 1
ATOM 1499 C C . CYS A 1 195 ? -16.264 -3.297 9.252 1.00 98.50 195 CYS A C 1
ATOM 1501 O O . CYS A 1 195 ? -15.527 -3.350 10.246 1.00 98.50 195 CYS A O 1
ATOM 1503 N N . PRO A 1 196 ? -17.178 -4.257 8.998 1.00 98.19 196 PRO A N 1
ATOM 1504 C CA . PRO A 1 196 ? -17.462 -5.351 9.931 1.00 98.19 196 PRO A CA 1
ATOM 1505 C C . PRO A 1 196 ? -16.220 -6.145 10.364 1.00 98.19 196 PRO A C 1
ATOM 1507 O O . PRO A 1 196 ? -16.036 -6.395 11.553 1.00 98.19 196 PRO A O 1
ATOM 1510 N N . HIS A 1 197 ? -15.305 -6.448 9.435 1.00 98.56 197 HIS A N 1
ATOM 1511 C CA . HIS A 1 197 ? -14.064 -7.169 9.750 1.00 98.56 197 HIS A CA 1
ATOM 1512 C C . HIS A 1 197 ? -13.150 -6.392 10.706 1.00 98.56 197 HIS A C 1
ATOM 1514 O O . HIS A 1 197 ? -12.525 -6.976 11.591 1.00 98.56 197 HIS A O 1
ATOM 1520 N N . CYS A 1 198 ? -13.064 -5.067 10.543 1.00 98.69 198 CYS A N 1
ATOM 1521 C CA . CYS A 1 198 ? -12.285 -4.221 11.443 1.00 98.69 198 CYS A CA 1
ATOM 1522 C C . CYS A 1 198 ? -12.912 -4.151 12.834 1.00 98.69 198 CYS A C 1
ATOM 1524 O O . CYS A 1 198 ? -12.174 -4.177 13.814 1.00 98.69 198 CYS A O 1
ATOM 1526 N N . MET A 1 199 ? -14.241 -4.079 12.940 1.00 98.44 199 MET A N 1
ATOM 1527 C CA . MET A 1 199 ? -14.919 -4.051 14.242 1.00 98.44 199 MET A CA 1
ATOM 1528 C C . MET A 1 199 ? -14.750 -5.372 14.990 1.00 98.44 199 MET A C 1
ATOM 1530 O O . MET A 1 199 ? -14.408 -5.368 16.173 1.00 98.44 199 MET A O 1
ATOM 1534 N N . GLU A 1 200 ? -14.881 -6.496 14.288 1.00 98.12 200 GLU A N 1
ATOM 1535 C CA . GLU A 1 200 ? -14.645 -7.818 14.861 1.00 98.12 200 GLU A CA 1
ATOM 1536 C C . GLU A 1 200 ? -13.194 -7.989 15.336 1.00 98.12 200 GLU A C 1
ATOM 1538 O O . GLU A 1 200 ? -12.948 -8.373 16.482 1.00 98.12 200 GLU A O 1
ATOM 1543 N N . LYS A 1 201 ? -12.207 -7.680 14.487 1.00 98.50 201 LYS A N 1
ATOM 1544 C CA . LYS A 1 201 ? -10.796 -7.814 14.868 1.00 98.50 201 LYS A CA 1
ATOM 1545 C C . LYS A 1 201 ? -10.387 -6.821 15.954 1.00 98.50 201 LYS A C 1
ATOM 1547 O O . LYS A 1 201 ? -9.596 -7.184 16.820 1.00 98.50 201 LYS A O 1
ATOM 1552 N N . PHE A 1 202 ? -10.951 -5.614 15.976 1.00 98.62 202 PHE A N 1
ATOM 1553 C CA . PHE A 1 202 ? -10.676 -4.660 17.049 1.00 98.62 202 PHE A CA 1
ATOM 1554 C C . PHE A 1 202 ? -11.221 -5.140 18.397 1.00 98.62 202 PHE A C 1
ATOM 1556 O O . PHE A 1 202 ? -10.554 -4.997 19.418 1.00 98.62 202 PHE A O 1
ATOM 1563 N N . ARG A 1 203 ? -12.391 -5.790 18.413 1.00 98.06 203 ARG A N 1
ATOM 1564 C CA . ARG A 1 203 ? -12.915 -6.446 19.618 1.00 98.06 203 ARG A CA 1
ATOM 1565 C C . ARG A 1 203 ? -11.944 -7.497 20.159 1.00 98.06 203 ARG A C 1
ATOM 1567 O O . ARG A 1 203 ? -11.691 -7.530 21.361 1.00 98.06 203 ARG A O 1
ATOM 1574 N N . ARG A 1 204 ? -11.362 -8.320 19.279 1.00 98.00 204 ARG A N 1
ATOM 1575 C CA . ARG A 1 204 ? -10.324 -9.299 19.655 1.00 98.00 204 ARG A CA 1
ATOM 1576 C C . ARG A 1 204 ? -9.067 -8.604 20.183 1.00 98.00 204 ARG A C 1
ATOM 1578 O O . ARG A 1 204 ? -8.620 -8.927 21.274 1.00 98.00 204 ARG A O 1
ATOM 1585 N N . TYR A 1 205 ? -8.589 -7.568 19.493 1.00 98.50 205 TYR A N 1
ATOM 1586 C CA . TYR A 1 205 ? -7.462 -6.753 19.952 1.00 98.50 205 TYR A CA 1
ATOM 1587 C C . TYR A 1 205 ? -7.687 -6.204 21.370 1.00 98.50 205 TYR A C 1
ATOM 1589 O O . TYR A 1 205 ? -6.806 -6.301 22.219 1.00 98.50 205 TYR A O 1
ATOM 1597 N N . LEU A 1 206 ? -8.874 -5.665 21.664 1.00 98.44 206 LEU A N 1
ATOM 1598 C CA . LEU A 1 206 ? -9.196 -5.181 23.007 1.00 98.44 206 LEU A CA 1
ATOM 1599 C C . LEU A 1 206 ? -9.163 -6.310 24.039 1.00 98.44 206 LEU A C 1
ATOM 1601 O O . LEU A 1 206 ? -8.668 -6.093 25.143 1.00 98.44 206 LEU A O 1
ATOM 1605 N N . ARG A 1 207 ? -9.647 -7.508 23.696 1.00 97.31 207 ARG A N 1
ATOM 1606 C CA . ARG A 1 207 ? -9.599 -8.674 24.589 1.00 97.31 207 ARG A CA 1
ATOM 1607 C C . ARG A 1 207 ? -8.161 -9.018 24.975 1.00 97.31 207 ARG A C 1
ATOM 1609 O O . ARG A 1 207 ? -7.901 -9.260 26.149 1.00 97.31 207 ARG A O 1
ATOM 1616 N N . ASP A 1 208 ? -7.255 -8.969 24.005 1.00 97.88 208 ASP A N 1
ATOM 1617 C CA . ASP A 1 208 ? -5.880 -9.451 24.157 1.00 97.88 208 ASP A CA 1
ATOM 1618 C C . ASP A 1 208 ? -4.925 -8.392 24.731 1.00 97.88 208 ASP A C 1
ATOM 1620 O O . ASP A 1 208 ? -3.912 -8.726 25.344 1.00 97.88 208 ASP A O 1
ATOM 1624 N N . ARG A 1 209 ? -5.214 -7.102 24.514 1.00 97.69 209 ARG A N 1
ATOM 1625 C CA . ARG A 1 209 ? -4.280 -5.994 24.796 1.00 97.69 209 ARG A CA 1
ATOM 1626 C C . ARG A 1 209 ? -4.709 -5.066 25.924 1.00 97.69 209 ARG A C 1
ATOM 1628 O O . ARG A 1 209 ? -3.979 -4.128 26.228 1.00 97.69 209 ARG A O 1
ATOM 1635 N N . THR A 1 210 ? -5.882 -5.285 26.511 1.00 97.38 210 THR A N 1
ATOM 1636 C CA . THR A 1 210 ? -6.395 -4.443 27.599 1.00 97.38 210 THR A CA 1
ATOM 1637 C C . THR A 1 210 ? -6.904 -5.288 28.757 1.00 97.38 210 THR A C 1
ATOM 1639 O O . THR A 1 210 ? -7.294 -6.449 28.604 1.00 97.38 210 THR A O 1
ATOM 1642 N N . THR A 1 211 ? -6.943 -4.689 29.935 1.00 96.25 211 THR A N 1
ATOM 1643 C CA . THR A 1 211 ? -7.573 -5.241 31.134 1.00 96.25 211 THR A CA 1
ATOM 1644 C C . THR A 1 211 ? -9.060 -4.894 31.181 1.00 96.25 211 THR A C 1
ATOM 1646 O O . THR A 1 211 ? -9.536 -3.979 30.506 1.00 96.25 211 THR A O 1
ATOM 1649 N N . LEU A 1 212 ? -9.822 -5.606 32.017 1.00 95.00 212 LEU A N 1
ATOM 1650 C CA . LEU A 1 212 ? -11.221 -5.253 32.267 1.00 95.00 212 LEU A CA 1
ATOM 1651 C C . LEU A 1 212 ? -11.348 -3.824 32.819 1.00 95.00 212 LEU A C 1
ATOM 1653 O O . LEU A 1 212 ? -12.189 -3.073 32.343 1.00 95.00 212 LEU A O 1
ATOM 1657 N N . GLN A 1 213 ? -10.473 -3.428 33.749 1.00 96.50 213 GLN A N 1
ATOM 1658 C CA . GLN A 1 213 ? -10.489 -2.093 34.354 1.00 96.50 213 GLN A CA 1
ATOM 1659 C C . GLN A 1 213 ? -10.333 -0.978 33.307 1.00 96.50 213 GLN A C 1
ATOM 1661 O O . GLN A 1 213 ? -11.095 -0.013 33.317 1.00 96.50 213 GLN A O 1
ATOM 1666 N N . GLU A 1 214 ? -9.382 -1.122 32.381 1.00 97.19 214 GLU A N 1
ATOM 1667 C CA . GLU A 1 214 ? -9.162 -0.161 31.292 1.00 97.19 214 GLU A CA 1
ATOM 1668 C C . GLU A 1 214 ? -10.374 -0.056 30.355 1.00 97.19 214 GLU A C 1
ATOM 1670 O O . GLU A 1 214 ? -10.749 1.043 29.937 1.00 97.19 214 GLU A O 1
ATOM 1675 N N . ARG A 1 215 ? -11.021 -1.189 30.049 1.00 96.44 215 ARG A N 1
ATOM 1676 C CA . ARG A 1 215 ? -12.235 -1.233 29.219 1.00 96.44 215 ARG A CA 1
ATOM 1677 C C . ARG A 1 215 ? -13.430 -0.588 29.912 1.00 96.44 215 ARG A C 1
ATOM 1679 O O . ARG A 1 215 ? -14.091 0.257 29.307 1.00 96.44 215 ARG A O 1
ATOM 1686 N N . THR A 1 216 ? -13.667 -0.913 31.181 1.00 95.38 216 THR A N 1
ATOM 1687 C CA . THR A 1 216 ? -14.742 -0.312 31.980 1.00 95.38 216 THR A CA 1
ATOM 1688 C C . THR A 1 216 ? -14.552 1.198 32.109 1.00 95.38 216 THR A C 1
ATOM 1690 O O . THR A 1 216 ? -15.515 1.942 31.952 1.00 95.38 216 THR A O 1
ATOM 1693 N N . ALA A 1 217 ? -13.314 1.678 32.280 1.00 95.75 217 ALA A N 1
ATOM 1694 C CA . ALA A 1 217 ? -13.010 3.112 32.295 1.00 95.75 217 ALA A CA 1
ATOM 1695 C C . ALA A 1 217 ? -13.366 3.827 30.975 1.00 95.75 217 ALA A C 1
ATOM 1697 O O . ALA A 1 217 ? -13.612 5.031 30.969 1.00 95.75 217 ALA A O 1
ATOM 1698 N N . CYS A 1 218 ? -13.439 3.093 29.860 1.00 95.25 218 CYS A N 1
ATOM 1699 C CA . CYS A 1 218 ? -13.895 3.603 28.566 1.00 95.25 218 CYS A CA 1
ATOM 1700 C C . CYS A 1 218 ? -15.408 3.410 28.324 1.00 95.25 218 CYS A C 1
ATOM 1702 O O . CYS A 1 218 ? -15.906 3.742 27.242 1.00 95.25 218 CYS A O 1
ATOM 1704 N N . GLY A 1 219 ? -16.145 2.880 29.305 1.00 94.81 219 GLY A N 1
ATOM 1705 C CA . GLY A 1 219 ? -17.569 2.558 29.199 1.00 94.81 219 GLY A CA 1
ATOM 1706 C C . GLY A 1 219 ? -17.859 1.263 28.436 1.00 94.81 219 GLY A C 1
ATOM 1707 O O . GLY A 1 219 ? -18.911 1.158 27.809 1.00 94.81 219 GLY A O 1
ATOM 1708 N N . ILE A 1 220 ? -16.923 0.307 28.431 1.00 95.81 220 ILE A N 1
ATOM 1709 C CA . ILE A 1 220 ? -17.092 -1.016 27.815 1.00 95.81 220 ILE A CA 1
ATOM 1710 C C . ILE A 1 220 ? -17.233 -2.058 28.926 1.00 95.81 220 ILE A C 1
ATOM 1712 O O . ILE A 1 220 ? -16.243 -2.483 29.519 1.00 95.81 220 ILE A O 1
ATOM 1716 N N . GLU A 1 221 ? -18.469 -2.466 29.200 1.00 88.94 221 GLU A N 1
ATOM 1717 C CA . GLU A 1 221 ? -18.779 -3.482 30.216 1.00 88.94 221 GLU A CA 1
ATOM 1718 C C . GLU A 1 221 ? -18.806 -4.891 29.619 1.00 88.94 221 GLU A C 1
ATOM 1720 O O . GLU A 1 221 ? -18.186 -5.807 30.155 1.00 88.94 221 GLU A O 1
ATOM 1725 N N . ASN A 1 222 ? -19.461 -5.045 28.465 1.00 92.50 222 ASN A N 1
ATOM 1726 C CA . ASN A 1 222 ? -19.493 -6.288 27.707 1.00 92.50 222 ASN A CA 1
ATOM 1727 C C . ASN A 1 222 ? -18.713 -6.121 26.399 1.00 92.50 222 ASN A C 1
ATOM 1729 O O . ASN A 1 222 ? -19.064 -5.299 25.551 1.00 92.50 222 ASN A O 1
ATOM 1733 N N . LEU A 1 223 ? -17.651 -6.910 26.241 1.00 94.94 223 LEU A N 1
ATOM 1734 C CA . LEU A 1 223 ? -16.824 -6.869 25.044 1.00 94.94 223 LEU A CA 1
ATOM 1735 C C . LEU A 1 223 ? -17.424 -7.677 23.887 1.00 94.94 223 LEU A C 1
ATOM 1737 O O . LEU A 1 223 ? -17.153 -7.336 22.741 1.00 94.94 223 LEU A O 1
ATOM 1741 N N . ASP A 1 224 ? -18.226 -8.711 24.145 1.00 92.31 224 ASP A N 1
ATOM 1742 C CA . ASP A 1 224 ? -18.638 -9.668 23.109 1.00 92.31 224 ASP A CA 1
ATOM 1743 C C . ASP A 1 224 ? -19.532 -9.039 22.033 1.00 92.31 224 ASP A C 1
ATOM 1745 O O . ASP A 1 224 ? -19.366 -9.347 20.850 1.00 92.31 224 ASP A O 1
ATOM 1749 N N . ASP A 1 225 ? -20.349 -8.058 22.422 1.00 89.75 225 ASP A N 1
ATOM 1750 C CA . ASP A 1 225 ? -21.219 -7.284 21.526 1.00 89.75 225 ASP A CA 1
ATOM 1751 C C . ASP A 1 225 ? -20.665 -5.889 21.197 1.00 89.75 225 ASP A C 1
ATOM 1753 O O . ASP A 1 225 ? -21.324 -5.077 20.543 1.00 89.75 225 ASP A O 1
ATOM 1757 N N . PHE A 1 226 ? -19.447 -5.575 21.647 1.00 97.19 226 PHE A N 1
ATOM 1758 C CA . PHE A 1 226 ? -18.884 -4.244 21.466 1.00 97.19 226 PHE A CA 1
ATOM 1759 C C . PHE A 1 226 ? -18.599 -3.955 19.986 1.00 97.19 226 PHE A C 1
ATOM 1761 O O . PHE A 1 226 ? -17.852 -4.684 19.326 1.00 97.19 226 PHE A O 1
ATOM 1768 N N . ASP A 1 227 ? -19.157 -2.858 19.477 1.00 97.69 227 ASP A N 1
ATOM 1769 C CA . ASP A 1 227 ? -18.883 -2.307 18.150 1.00 97.69 227 ASP A CA 1
ATOM 1770 C C . ASP A 1 227 ? -18.362 -0.875 18.306 1.00 97.69 227 ASP A C 1
ATOM 1772 O O . ASP A 1 227 ? -19.076 0.023 18.761 1.00 97.69 227 ASP A O 1
ATOM 1776 N N . TYR A 1 228 ? -17.096 -0.660 17.943 1.00 98.25 228 TYR A N 1
ATOM 1777 C CA . TYR A 1 228 ? -16.451 0.637 18.127 1.00 98.25 228 TYR A CA 1
ATOM 1778 C C . TYR A 1 228 ? -17.022 1.723 17.205 1.00 98.25 228 TYR A C 1
ATOM 1780 O O . TYR A 1 228 ? -17.122 2.881 17.608 1.00 98.25 228 TYR A O 1
ATOM 1788 N N . GLY A 1 229 ? -17.454 1.366 15.994 1.00 97.69 229 GLY A N 1
ATOM 1789 C CA . GLY A 1 229 ? -18.095 2.299 15.071 1.00 97.69 229 GLY A CA 1
ATOM 1790 C C . GLY A 1 229 ? -19.433 2.793 15.619 1.00 97.69 229 GLY A C 1
ATOM 1791 O O . GLY A 1 229 ? -19.700 3.995 15.613 1.00 97.69 229 GLY A O 1
ATOM 1792 N N . ARG A 1 230 ? -20.252 1.890 16.171 1.00 97.38 230 ARG A N 1
ATOM 1793 C CA . ARG A 1 230 ? -21.493 2.243 16.875 1.00 97.38 230 ARG A CA 1
ATOM 1794 C C . ARG A 1 230 ? -21.206 3.093 18.110 1.00 97.38 230 ARG A C 1
ATOM 1796 O O . ARG A 1 230 ? -21.800 4.156 18.246 1.00 97.38 230 ARG A O 1
ATOM 1803 N N . TYR A 1 231 ? -20.250 2.681 18.944 1.00 97.75 231 TYR A N 1
ATOM 1804 C CA . TYR A 1 231 ? -19.832 3.429 20.134 1.00 97.75 231 TYR A CA 1
ATOM 1805 C C . TYR A 1 231 ? -19.484 4.893 19.820 1.00 97.75 231 TYR A C 1
ATOM 1807 O O . TYR A 1 231 ? -19.842 5.795 20.581 1.00 97.75 231 TYR A O 1
ATOM 1815 N N . LEU A 1 232 ? -18.786 5.122 18.703 1.00 97.88 232 LEU A N 1
ATOM 1816 C CA . LEU A 1 232 ? -18.410 6.448 18.221 1.00 97.88 232 LEU A CA 1
ATOM 1817 C C . LEU A 1 232 ? -19.610 7.243 17.692 1.00 97.88 232 LEU A C 1
ATOM 1819 O O . LEU A 1 232 ? -19.749 8.418 18.036 1.00 97.88 232 LEU A O 1
ATOM 1823 N N . ARG A 1 233 ? -20.490 6.619 16.897 1.00 97.62 233 ARG A N 1
ATOM 1824 C CA . ARG A 1 233 ? -21.718 7.261 16.391 1.00 97.62 233 ARG A CA 1
ATOM 1825 C C . ARG A 1 233 ? -22.633 7.716 17.526 1.00 97.62 233 ARG A C 1
ATOM 1827 O O . ARG A 1 233 ? -23.063 8.866 17.520 1.00 97.62 233 ARG A O 1
ATOM 1834 N N . ASP A 1 234 ? -22.838 6.872 18.536 1.00 96.75 234 ASP A N 1
ATOM 1835 C CA . ASP A 1 234 ? -23.673 7.180 19.708 1.00 96.75 234 ASP A CA 1
ATOM 1836 C C . ASP A 1 234 ? -23.129 8.377 20.519 1.00 96.75 234 ASP A C 1
ATOM 1838 O O . ASP A 1 234 ? -23.861 9.020 21.267 1.00 96.75 234 ASP A O 1
ATOM 1842 N N . ARG A 1 235 ? -21.841 8.710 20.350 1.00 96.38 235 ARG A N 1
ATOM 1843 C CA . ARG A 1 235 ? -21.153 9.851 20.982 1.00 96.38 235 ARG A CA 1
ATOM 1844 C C . ARG A 1 235 ? -20.954 11.043 20.045 1.00 96.38 235 ARG A C 1
ATOM 1846 O O . ARG A 1 235 ? -20.192 11.953 20.372 1.00 96.38 235 ARG A O 1
ATOM 1853 N N . GLY A 1 236 ? -21.599 11.037 18.880 1.00 96.69 236 GLY A N 1
ATOM 1854 C CA . GLY A 1 236 ? -21.517 12.128 17.911 1.00 96.69 236 GLY A CA 1
ATOM 1855 C C . GLY A 1 236 ? -20.121 12.320 17.314 1.00 96.69 236 GLY A C 1
ATOM 1856 O O . GLY A 1 236 ? -19.753 13.443 16.968 1.00 96.69 236 GLY A O 1
ATOM 1857 N N . ALA A 1 237 ? -19.314 11.257 17.216 1.00 97.81 237 ALA A N 1
ATOM 1858 C CA . ALA A 1 237 ? -18.023 11.342 16.545 1.00 97.81 237 ALA A CA 1
ATOM 1859 C C . ALA A 1 237 ? -18.213 11.702 15.056 1.00 97.81 237 ALA A C 1
ATOM 1861 O O . ALA A 1 237 ? -19.095 11.147 14.397 1.00 97.81 237 ALA A O 1
ATOM 1862 N N . PRO A 1 238 ? -17.387 12.601 14.495 1.00 97.44 238 PRO A N 1
ATOM 1863 C CA . PRO A 1 238 ? -17.509 12.987 13.097 1.00 97.44 238 PRO A CA 1
ATOM 1864 C C . PRO A 1 238 ? -16.945 11.905 12.165 1.00 97.44 238 PRO A C 1
ATOM 1866 O O . PRO A 1 238 ? -15.967 11.239 12.498 1.00 97.44 238 PRO A O 1
ATOM 1869 N N . ALA A 1 239 ? -17.512 11.776 10.967 1.00 96.06 239 ALA A N 1
ATOM 1870 C CA . ALA A 1 239 ? -16.940 10.970 9.887 1.00 96.06 239 ALA A CA 1
ATOM 1871 C C . ALA A 1 239 ? -15.900 11.766 9.069 1.00 96.06 239 ALA A C 1
ATOM 1873 O O . ALA A 1 239 ? -15.821 12.997 9.158 1.00 96.06 239 ALA A O 1
ATOM 1874 N N . GLY A 1 240 ? -15.115 11.065 8.247 1.00 94.75 240 GLY A N 1
ATOM 1875 C CA . GLY A 1 240 ? -14.162 11.681 7.321 1.00 94.75 240 GLY A CA 1
ATOM 1876 C C . GLY A 1 240 ? -13.006 12.418 8.009 1.00 94.75 240 GLY A C 1
ATOM 1877 O O . GLY A 1 240 ? -12.611 12.108 9.134 1.00 94.75 240 GLY A O 1
ATOM 1878 N N . ASP A 1 241 ? -12.473 13.444 7.339 1.00 95.19 241 ASP A N 1
ATOM 1879 C CA . ASP A 1 241 ? -11.298 14.214 7.789 1.00 95.19 241 ASP A CA 1
ATOM 1880 C C . ASP A 1 241 ? -11.453 14.844 9.177 1.00 95.19 241 ASP A C 1
ATOM 1882 O O . ASP A 1 241 ? -10.474 15.026 9.905 1.00 95.19 241 ASP A O 1
ATOM 1886 N N . ALA A 1 242 ? -12.682 15.187 9.567 1.00 96.38 242 ALA A N 1
ATOM 1887 C CA . ALA A 1 242 ? -12.954 15.761 10.878 1.00 96.38 242 ALA A CA 1
ATOM 1888 C C . ALA A 1 242 ? -12.622 14.776 12.016 1.00 96.38 242 ALA A C 1
ATOM 1890 O O . ALA A 1 242 ? -12.254 15.210 13.113 1.00 96.38 242 ALA A O 1
ATOM 1891 N N . PHE A 1 243 ? -12.641 13.464 11.747 1.00 96.69 243 PHE A N 1
ATOM 1892 C CA . PHE A 1 243 ? -12.242 12.441 12.710 1.00 96.69 243 PHE A CA 1
ATOM 1893 C C . PHE A 1 243 ? -10.783 12.582 13.151 1.00 96.69 243 PHE A C 1
ATOM 1895 O O . PHE A 1 243 ? -10.469 12.251 14.296 1.00 96.69 243 PHE A O 1
ATOM 1902 N N . ALA A 1 244 ? -9.888 13.139 12.319 1.00 95.62 244 ALA A N 1
ATOM 1903 C CA . ALA A 1 244 ? -8.491 13.388 12.691 1.00 95.62 244 ALA A CA 1
ATOM 1904 C C . ALA A 1 244 ? -8.377 14.135 14.028 1.00 95.62 244 ALA A C 1
ATOM 1906 O O . ALA A 1 244 ? -7.574 13.761 14.885 1.00 95.62 244 ALA A O 1
ATOM 1907 N N . LYS A 1 245 ? -9.229 15.151 14.210 1.00 96.19 245 LYS A N 1
ATOM 1908 C CA . LYS A 1 245 ? -9.230 16.079 15.351 1.00 96.19 245 LYS A CA 1
ATOM 1909 C C . LYS A 1 245 ? -10.102 15.618 16.517 1.00 96.19 245 LYS A C 1
ATOM 1911 O O . LYS A 1 245 ? -10.022 16.201 17.591 1.00 96.19 245 LYS A O 1
ATOM 1916 N N . TYR A 1 246 ? -10.931 14.598 16.313 1.00 97.06 246 TYR A N 1
ATOM 1917 C CA . TYR A 1 246 ? -11.760 14.029 17.369 1.00 97.06 246 TYR A CA 1
ATOM 1918 C C . TYR A 1 246 ? -10.874 13.368 18.432 1.00 97.06 246 TYR A C 1
ATOM 1920 O O . TYR A 1 246 ? -10.043 12.532 18.086 1.00 97.06 246 TYR A O 1
ATOM 1928 N N . ASP A 1 247 ? -11.020 13.730 19.706 1.00 94.12 247 ASP A N 1
ATOM 1929 C CA . ASP A 1 247 ? -10.155 13.215 20.776 1.00 94.12 247 ASP A CA 1
ATOM 1930 C C . ASP A 1 247 ? -10.287 11.686 20.897 1.00 94.12 247 ASP A C 1
ATOM 1932 O O . ASP A 1 247 ? -9.305 10.954 20.796 1.00 94.12 247 ASP A O 1
ATOM 1936 N N . GLY A 1 248 ? -11.519 11.173 20.990 1.00 94.06 248 GLY A N 1
ATOM 1937 C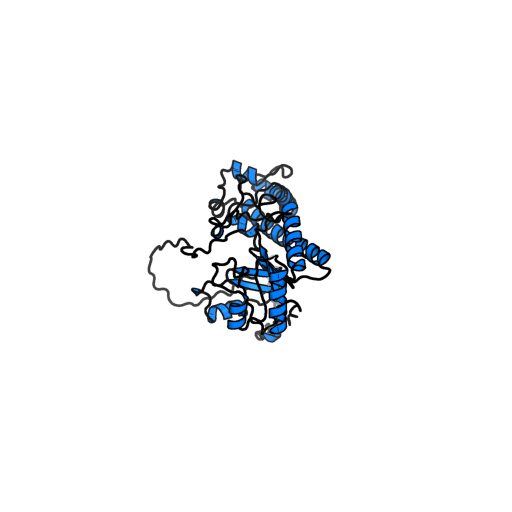 CA . GLY A 1 248 ? -11.818 9.734 21.026 1.00 94.06 248 GLY A CA 1
ATOM 1938 C C . GLY A 1 248 ? -11.144 8.948 22.162 1.00 94.06 248 GLY A C 1
ATOM 1939 O O . GLY A 1 248 ? -11.297 7.725 22.227 1.00 94.06 248 GLY A O 1
ATOM 1940 N N . GLY A 1 249 ? -10.416 9.640 23.044 1.00 95.62 249 GLY A N 1
ATOM 1941 C CA . GLY A 1 249 ? -9.778 9.121 24.240 1.00 95.62 249 GLY A CA 1
ATOM 1942 C C . GLY A 1 249 ? -8.804 7.961 23.989 1.00 95.62 249 GLY A C 1
ATOM 1943 O O . GLY A 1 249 ? -8.278 7.777 22.884 1.00 95.62 249 GLY A O 1
ATOM 1944 N N . PRO A 1 250 ? -8.574 7.128 25.022 1.00 96.62 250 PRO A N 1
ATOM 1945 C CA . PRO A 1 250 ? -7.718 5.946 24.928 1.00 96.62 250 PRO A CA 1
ATOM 1946 C C . PRO A 1 250 ? -8.133 4.976 23.816 1.00 96.62 250 PRO A C 1
ATOM 1948 O O . PRO A 1 250 ? -7.268 4.445 23.118 1.00 96.62 250 PRO A O 1
ATOM 1951 N N . LEU A 1 251 ? -9.441 4.808 23.576 1.00 97.19 251 LEU A N 1
ATOM 1952 C CA . LEU A 1 251 ? -9.953 3.914 22.534 1.00 97.19 251 LEU A CA 1
ATOM 1953 C C . LEU A 1 251 ? -9.462 4.293 21.137 1.00 97.19 251 LEU A C 1
ATOM 1955 O O . LEU A 1 251 ? -9.095 3.406 20.370 1.00 97.19 251 LEU A O 1
ATOM 1959 N N . LYS A 1 252 ? -9.381 5.589 20.807 1.00 97.69 252 LYS A N 1
ATOM 1960 C CA . LYS A 1 252 ? -8.844 6.024 19.508 1.00 97.69 252 LYS A CA 1
ATOM 1961 C C . LYS A 1 252 ? -7.357 5.692 19.371 1.00 97.69 252 LYS A C 1
ATOM 1963 O O . LYS A 1 252 ? -6.893 5.406 18.268 1.00 97.69 252 LYS A O 1
ATOM 1968 N N . ASN A 1 253 ? -6.598 5.723 20.465 1.00 97.81 253 ASN A N 1
ATOM 1969 C CA . ASN A 1 253 ? -5.181 5.349 20.462 1.00 97.81 253 ASN A CA 1
ATOM 1970 C C . ASN A 1 253 ? -5.017 3.838 20.270 1.00 97.81 253 ASN A C 1
ATOM 1972 O O . ASN A 1 253 ? -4.253 3.415 19.406 1.00 97.81 253 ASN A O 1
ATOM 1976 N N . TRP A 1 254 ? -5.785 3.030 21.003 1.00 98.50 254 TRP A N 1
ATOM 1977 C CA . TRP A 1 254 ? -5.811 1.578 20.817 1.00 98.50 254 TRP A CA 1
ATOM 1978 C C . TRP A 1 254 ? -6.258 1.189 19.411 1.00 98.50 254 TRP A C 1
ATOM 1980 O O . TRP A 1 254 ? -5.667 0.297 18.815 1.00 98.50 254 TRP A O 1
ATOM 1990 N N . PHE A 1 255 ? -7.237 1.896 18.845 1.00 98.56 255 PHE A N 1
ATOM 1991 C CA . PHE A 1 255 ? -7.679 1.670 17.475 1.00 98.56 255 PHE A CA 1
ATOM 1992 C C . PHE A 1 255 ? -6.593 2.000 16.446 1.00 98.56 255 PHE A C 1
ATOM 1994 O O . PHE A 1 255 ? -6.414 1.246 15.494 1.00 98.56 255 PHE A O 1
ATOM 2001 N N . ARG A 1 256 ? -5.814 3.076 16.643 1.00 98.31 256 ARG A N 1
ATOM 2002 C CA . ARG A 1 256 ? -4.646 3.368 15.791 1.00 98.31 256 ARG A CA 1
ATOM 2003 C C . ARG A 1 256 ? -3.610 2.250 15.844 1.00 98.31 256 ARG A C 1
ATOM 2005 O O . ARG A 1 256 ? -3.173 1.805 14.788 1.00 98.31 256 ARG A O 1
ATOM 2012 N N . ASN A 1 257 ? -3.274 1.775 17.041 1.00 98.38 257 ASN A N 1
ATOM 2013 C CA . ASN A 1 257 ? -2.313 0.684 17.218 1.00 98.38 257 ASN A CA 1
ATOM 2014 C C . ASN A 1 257 ? -2.820 -0.616 16.573 1.00 98.38 257 ASN A C 1
ATOM 2016 O O . ASN A 1 257 ? -2.079 -1.275 15.854 1.00 98.38 257 ASN A O 1
ATOM 2020 N N . PHE A 1 258 ? -4.102 -0.940 16.751 1.00 98.69 258 PHE A N 1
ATOM 2021 C CA . PHE A 1 258 ? -4.752 -2.067 16.082 1.00 98.69 258 PHE A CA 1
ATOM 2022 C C . PHE A 1 258 ? -4.655 -1.979 14.551 1.00 98.69 258 PHE A C 1
ATOM 2024 O O . PHE A 1 258 ? -4.356 -2.976 13.895 1.00 98.69 258 PHE A O 1
ATOM 2031 N N . GLN A 1 259 ? -4.917 -0.808 13.960 1.00 98.62 259 GLN A N 1
ATOM 2032 C CA . GLN A 1 259 ? -4.843 -0.646 12.505 1.00 98.62 259 GLN A CA 1
ATOM 2033 C C . GLN A 1 259 ? -3.396 -0.713 12.003 1.00 98.62 259 GLN A C 1
ATOM 2035 O O . GLN A 1 259 ? -3.167 -1.237 10.918 1.00 98.62 259 GLN A O 1
ATOM 2040 N N . GLU A 1 260 ? -2.421 -0.243 12.785 1.00 98.31 260 GLU A N 1
ATOM 2041 C CA . GLU A 1 260 ? -1.004 -0.471 12.497 1.00 98.31 260 GLU A CA 1
ATOM 2042 C C . GLU A 1 260 ? -0.671 -1.972 12.504 1.00 98.31 260 GLU A C 1
ATOM 2044 O O . GLU A 1 260 ? -0.157 -2.473 11.506 1.00 98.31 260 GLU A O 1
ATOM 2049 N N . GLU A 1 261 ? -1.024 -2.710 13.564 1.00 98.50 261 GLU A N 1
ATOM 2050 C CA . GLU A 1 261 ? -0.824 -4.169 13.640 1.00 98.50 261 GLU A CA 1
ATOM 2051 C C . GLU A 1 261 ? -1.498 -4.891 12.465 1.00 98.50 261 GLU A C 1
ATOM 2053 O O . GLU A 1 261 ? -0.866 -5.706 11.798 1.00 98.50 261 GLU A O 1
ATOM 2058 N N . SER A 1 262 ? -2.726 -4.495 12.121 1.00 98.62 262 SER A N 1
ATOM 2059 C CA . SER A 1 262 ? -3.472 -5.056 10.989 1.00 98.62 262 SER A CA 1
ATOM 2060 C C . SER A 1 262 ? -2.749 -4.889 9.653 1.00 98.62 262 SER A C 1
ATOM 2062 O O . SER A 1 262 ? -2.741 -5.808 8.840 1.00 98.62 262 SER A O 1
ATOM 2064 N N . VAL A 1 263 ? -2.156 -3.717 9.398 1.00 98.62 263 VAL A N 1
ATOM 2065 C CA . VAL A 1 263 ? -1.395 -3.468 8.162 1.00 98.62 263 VAL A CA 1
ATOM 2066 C C . VAL A 1 263 ? -0.117 -4.302 8.141 1.00 98.62 263 VAL A C 1
ATOM 2068 O O . VAL A 1 263 ? 0.241 -4.853 7.100 1.00 98.62 263 VAL A O 1
ATOM 2071 N N . ARG A 1 264 ? 0.560 -4.437 9.285 1.00 98.44 264 ARG A N 1
ATOM 2072 C CA . ARG A 1 264 ? 1.771 -5.259 9.377 1.00 98.44 264 ARG A CA 1
ATOM 2073 C C . ARG A 1 264 ? 1.475 -6.731 9.117 1.00 98.44 264 ARG A C 1
ATOM 2075 O O . ARG A 1 264 ? 2.201 -7.363 8.352 1.00 98.44 264 ARG A O 1
ATOM 2082 N N . ASP A 1 265 ? 0.417 -7.253 9.726 1.00 98.56 265 ASP A N 1
ATOM 2083 C CA . ASP A 1 265 ? -0.012 -8.637 9.535 1.00 98.56 265 ASP A CA 1
ATOM 2084 C C . ASP A 1 265 ? -0.457 -8.871 8.092 1.00 98.56 265 ASP A C 1
ATOM 2086 O O . ASP A 1 265 ? -0.008 -9.825 7.466 1.00 98.56 265 ASP A O 1
ATOM 2090 N N . PHE A 1 266 ? -1.209 -7.934 7.503 1.00 98.75 266 PHE A N 1
ATOM 2091 C CA . PHE A 1 266 ? -1.572 -7.990 6.089 1.00 98.75 266 PHE A CA 1
ATOM 2092 C C . PHE A 1 266 ? -0.350 -8.164 5.183 1.00 98.75 266 PHE A C 1
ATOM 2094 O O . PHE A 1 266 ? -0.328 -9.099 4.387 1.00 98.75 266 PHE A O 1
ATOM 2101 N N . PHE A 1 267 ? 0.684 -7.323 5.316 1.00 98.56 267 PHE A N 1
ATOM 2102 C CA . PHE A 1 267 ? 1.866 -7.427 4.452 1.00 98.56 267 PHE A CA 1
ATOM 2103 C C . PHE A 1 267 ? 2.677 -8.703 4.675 1.00 98.56 267 PHE A C 1
ATOM 2105 O O . PHE A 1 267 ? 3.211 -9.248 3.710 1.00 98.56 267 PHE A O 1
ATOM 2112 N N . ARG A 1 268 ? 2.756 -9.205 5.912 1.00 98.38 268 ARG A N 1
ATOM 2113 C CA . ARG A 1 268 ? 3.388 -10.505 6.191 1.00 98.38 268 ARG A CA 1
ATOM 2114 C C . ARG A 1 268 ? 2.621 -11.639 5.520 1.00 98.38 268 ARG A C 1
ATOM 2116 O O . ARG A 1 268 ? 3.226 -12.457 4.830 1.00 98.38 268 ARG A O 1
ATOM 2123 N N . ASP A 1 269 ? 1.303 -11.647 5.677 1.00 98.56 269 ASP A N 1
ATOM 2124 C CA . ASP A 1 269 ? 0.442 -12.719 5.195 1.00 98.56 269 ASP A CA 1
ATOM 2125 C C . ASP A 1 269 ? 0.353 -12.739 3.669 1.00 98.56 269 ASP A C 1
ATOM 2127 O O . ASP A 1 269 ? 0.400 -13.813 3.070 1.00 98.56 269 ASP A O 1
ATOM 2131 N N . VAL A 1 270 ? 0.198 -11.580 3.016 1.00 98.62 270 VAL A N 1
ATOM 2132 C CA . VAL A 1 270 ? 0.154 -11.532 1.544 1.00 98.62 270 VAL A CA 1
ATOM 2133 C C . VAL A 1 270 ? 1.513 -11.853 0.947 1.00 98.62 270 VAL A C 1
ATOM 2135 O O . VAL A 1 270 ? 1.554 -12.531 -0.070 1.00 98.62 270 VAL A O 1
ATOM 2138 N N . ARG A 1 271 ? 2.623 -11.445 1.580 1.00 98.38 271 ARG A N 1
ATOM 2139 C CA . ARG A 1 271 ? 3.962 -11.833 1.127 1.00 98.38 271 ARG A CA 1
ATOM 2140 C C . ARG A 1 271 ? 4.147 -13.339 1.181 1.00 98.38 271 ARG A C 1
ATOM 2142 O O . ARG A 1 271 ? 4.548 -13.912 0.180 1.00 98.38 271 ARG A O 1
ATOM 2149 N N . ALA A 1 272 ? 3.825 -13.974 2.307 1.00 98.56 272 ALA A N 1
ATOM 2150 C CA . ALA A 1 272 ? 3.955 -15.422 2.437 1.00 98.56 272 ALA A CA 1
ATOM 2151 C C . ALA A 1 272 ? 3.160 -16.164 1.347 1.00 98.56 272 ALA A C 1
ATOM 2153 O O . ALA A 1 272 ? 3.652 -17.127 0.762 1.00 98.56 272 ALA A O 1
ATOM 2154 N N . GLU A 1 273 ? 1.953 -15.689 1.031 1.00 98.75 273 GLU A N 1
ATOM 2155 C CA . GLU A 1 273 ? 1.131 -16.280 -0.026 1.00 98.75 273 GLU A CA 1
ATOM 2156 C C . GLU A 1 273 ? 1.658 -15.989 -1.438 1.00 98.75 273 GLU A C 1
ATOM 2158 O O . GLU A 1 273 ? 1.678 -16.886 -2.281 1.00 98.75 273 GLU A O 1
ATOM 2163 N N . ILE A 1 274 ? 2.112 -14.763 -1.703 1.00 98.75 274 ILE A N 1
ATOM 2164 C CA . ILE A 1 274 ? 2.724 -14.381 -2.981 1.00 98.75 274 ILE A CA 1
ATOM 2165 C C . ILE A 1 274 ? 3.995 -15.199 -3.220 1.00 98.75 274 ILE A C 1
ATOM 2167 O O . ILE A 1 274 ? 4.142 -15.765 -4.300 1.00 98.75 274 ILE A O 1
ATOM 2171 N N . ASP A 1 275 ? 4.862 -15.331 -2.216 1.00 98.62 275 ASP A N 1
ATOM 2172 C CA . ASP A 1 275 ? 6.087 -16.130 -2.284 1.00 98.62 275 ASP A CA 1
ATOM 2173 C C . ASP A 1 275 ? 5.763 -17.604 -2.579 1.00 98.62 275 ASP A C 1
ATOM 2175 O O . ASP A 1 275 ? 6.367 -18.221 -3.461 1.00 98.62 275 ASP A O 1
ATOM 2179 N N . ALA A 1 276 ? 4.752 -18.159 -1.899 1.00 98.62 276 ALA A N 1
ATOM 2180 C CA . ALA A 1 276 ? 4.292 -19.525 -2.135 1.00 98.62 276 ALA A CA 1
ATOM 2181 C C . ALA A 1 276 ? 3.763 -19.724 -3.567 1.00 98.62 276 ALA A C 1
ATOM 2183 O O . ALA A 1 276 ? 4.089 -20.726 -4.204 1.00 98.62 276 ALA A O 1
ATOM 2184 N N . ARG A 1 277 ? 2.987 -18.770 -4.104 1.00 98.56 277 ARG A N 1
ATOM 2185 C CA . ARG A 1 277 ? 2.468 -18.834 -5.485 1.00 98.56 277 ARG A CA 1
ATOM 2186 C C . ARG A 1 277 ? 3.550 -18.581 -6.538 1.00 98.56 277 ARG A C 1
ATOM 2188 O O . ARG A 1 277 ? 3.455 -19.129 -7.632 1.00 98.56 277 ARG A O 1
ATOM 2195 N N . ALA A 1 278 ? 4.564 -17.780 -6.222 1.00 98.00 278 ALA A N 1
ATOM 2196 C CA . ALA A 1 278 ? 5.693 -17.492 -7.104 1.00 98.00 278 ALA A CA 1
ATOM 2197 C C . ALA A 1 278 ? 6.770 -18.592 -7.091 1.00 98.00 278 ALA A C 1
ATOM 2199 O O . ALA A 1 278 ? 7.621 -18.620 -7.978 1.00 98.00 278 ALA A O 1
ATOM 2200 N N . GLY A 1 279 ? 6.768 -19.471 -6.082 1.00 98.12 279 GLY A N 1
ATOM 2201 C CA . GLY A 1 279 ? 7.796 -20.499 -5.893 1.00 98.12 279 GLY A CA 1
ATOM 2202 C C . GLY A 1 279 ? 9.165 -19.936 -5.496 1.00 98.12 279 GLY A C 1
ATOM 2203 O O . GLY A 1 279 ? 10.178 -20.624 -5.623 1.00 98.12 279 GLY A O 1
ATOM 2204 N N . ARG A 1 280 ? 9.216 -18.680 -5.045 1.00 96.94 280 ARG A N 1
ATOM 2205 C CA . ARG A 1 280 ? 10.435 -17.968 -4.644 1.00 96.94 280 ARG A CA 1
ATOM 2206 C C . ARG A 1 280 ? 10.089 -16.829 -3.698 1.00 96.94 280 ARG A C 1
ATOM 2208 O O . ARG A 1 280 ? 8.962 -16.353 -3.696 1.00 96.94 280 ARG A O 1
ATOM 2215 N N . HIS A 1 281 ? 11.087 -16.331 -2.980 1.00 96.88 281 HIS A N 1
ATOM 2216 C CA . HIS A 1 281 ? 10.942 -15.063 -2.279 1.00 96.88 281 HIS A CA 1
ATOM 2217 C C . HIS A 1 281 ? 10.852 -13.903 -3.282 1.00 96.88 281 HIS A C 1
ATOM 2219 O O . HIS A 1 281 ? 11.699 -13.780 -4.175 1.00 96.88 281 HIS A O 1
ATOM 2225 N N . VAL A 1 282 ? 9.824 -13.069 -3.144 1.00 97.75 282 VAL A N 1
ATOM 2226 C CA . VAL A 1 282 ? 9.591 -11.877 -3.958 1.00 97.75 282 VAL A CA 1
ATOM 2227 C C . VAL A 1 282 ? 9.952 -10.646 -3.137 1.00 97.75 282 VAL A C 1
ATOM 2229 O O . VAL A 1 282 ? 9.377 -10.388 -2.078 1.00 97.75 282 VAL A O 1
ATOM 2232 N N . LEU A 1 283 ? 10.894 -9.854 -3.651 1.00 97.19 283 LEU A N 1
ATOM 2233 C CA . LEU A 1 283 ? 11.256 -8.577 -3.045 1.00 97.19 283 LEU A CA 1
ATOM 2234 C C . LEU A 1 283 ? 10.056 -7.627 -3.076 1.00 97.19 283 LEU A C 1
ATOM 2236 O O . LEU A 1 283 ? 9.474 -7.407 -4.145 1.00 97.19 283 LEU A O 1
ATOM 2240 N N . PHE A 1 284 ? 9.730 -7.018 -1.933 1.00 97.75 284 PHE A N 1
ATOM 2241 C CA . PHE A 1 284 ? 8.823 -5.879 -1.904 1.00 97.75 284 PHE A CA 1
ATOM 2242 C C . PHE A 1 284 ? 9.624 -4.596 -1.699 1.00 97.75 284 PHE A C 1
ATOM 2244 O O . PHE A 1 284 ? 10.425 -4.448 -0.775 1.00 97.75 284 PHE A O 1
ATOM 2251 N N . ALA A 1 285 ? 9.367 -3.642 -2.573 1.00 96.12 285 ALA A N 1
ATOM 2252 C CA . ALA A 1 285 ? 9.750 -2.260 -2.412 1.00 96.12 285 ALA A CA 1
ATOM 2253 C C . ALA A 1 285 ? 8.542 -1.448 -1.922 1.00 96.12 285 ALA A C 1
ATOM 2255 O O . ALA A 1 285 ? 7.408 -1.912 -1.994 1.00 96.12 285 ALA A O 1
ATOM 2256 N N . THR A 1 286 ? 8.768 -0.239 -1.422 1.00 96.06 286 THR A N 1
ATOM 2257 C CA . THR A 1 286 ? 7.700 0.711 -1.073 1.00 96.06 286 THR A CA 1
ATOM 2258 C C . THR A 1 286 ? 8.096 2.116 -1.491 1.00 96.06 286 THR A C 1
ATOM 2260 O O . THR A 1 286 ? 9.279 2.455 -1.525 1.00 96.06 286 THR A O 1
ATOM 2263 N N . ASN A 1 287 ? 7.134 2.987 -1.764 1.00 92.81 287 ASN A N 1
ATOM 2264 C CA . ASN A 1 287 ? 7.371 4.422 -1.657 1.00 92.81 287 ASN A CA 1
ATOM 2265 C C . ASN A 1 287 ? 7.139 4.847 -0.212 1.00 92.81 287 ASN A C 1
ATOM 2267 O O . ASN A 1 287 ? 6.320 4.266 0.500 1.00 92.81 287 ASN A O 1
ATOM 2271 N N . ASN A 1 288 ? 7.869 5.859 0.235 1.00 88.81 288 ASN A N 1
ATOM 2272 C CA . ASN A 1 288 ? 7.542 6.551 1.466 1.00 88.81 288 ASN A CA 1
ATOM 2273 C C . ASN A 1 288 ? 7.740 8.051 1.315 1.00 88.81 288 ASN A C 1
ATOM 2275 O O . ASN A 1 288 ? 8.724 8.549 0.767 1.00 88.81 288 ASN A O 1
ATOM 2279 N N . TYR A 1 289 ? 6.792 8.792 1.867 1.00 84.75 289 TYR A N 1
ATOM 2280 C CA . TYR A 1 289 ? 6.903 10.234 1.917 1.00 84.75 289 TYR A CA 1
ATOM 2281 C C . TYR A 1 289 ? 8.010 10.641 2.894 1.00 84.75 289 TYR A C 1
ATOM 2283 O O . TYR A 1 289 ? 8.061 10.161 4.033 1.00 84.75 289 TYR A O 1
ATOM 2291 N N . ARG A 1 290 ? 8.892 11.539 2.450 1.00 84.31 290 ARG A N 1
ATOM 2292 C CA . ARG A 1 290 ? 10.009 12.103 3.221 1.00 84.31 290 ARG A CA 1
ATOM 2293 C C . ARG A 1 290 ? 11.056 11.110 3.720 1.00 84.31 290 ARG A C 1
ATOM 2295 O O . ARG A 1 290 ? 11.819 11.437 4.625 1.00 84.31 290 ARG A O 1
ATOM 2302 N N . GLY A 1 291 ? 11.125 9.901 3.162 1.00 82.12 291 GLY A 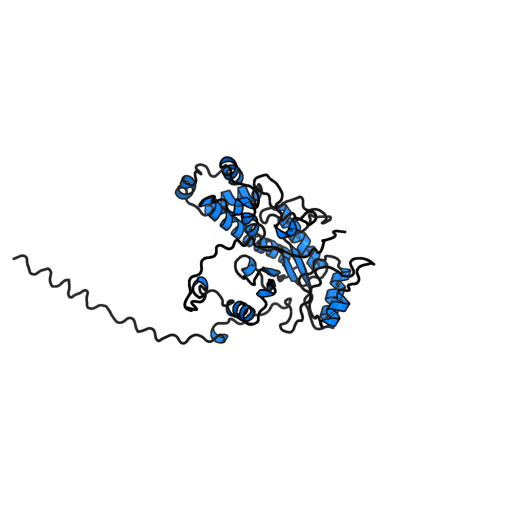N 1
ATOM 2303 C CA . GLY A 1 291 ? 12.160 8.955 3.576 1.00 82.12 291 GLY A CA 1
ATOM 2304 C C . GLY A 1 291 ? 11.982 8.435 5.004 1.00 82.12 291 GLY A C 1
ATOM 2305 O O . GLY A 1 291 ? 12.991 8.187 5.664 1.00 82.12 291 GLY A O 1
ATOM 2306 N N . SER A 1 292 ? 10.748 8.304 5.506 1.00 83.00 292 SER A N 1
ATOM 2307 C CA . SER A 1 292 ? 10.484 7.624 6.784 1.00 83.00 292 SER A CA 1
ATOM 2308 C C . SER A 1 292 ? 10.573 6.107 6.612 1.00 83.00 292 SER A C 1
ATOM 2310 O O . SER A 1 292 ? 9.948 5.548 5.720 1.00 83.00 292 SER A O 1
ATOM 2312 N N . TRP A 1 293 ? 11.322 5.445 7.496 1.00 83.75 293 TRP A N 1
ATOM 2313 C CA . TRP A 1 293 ? 11.477 3.979 7.530 1.00 83.75 293 TRP A CA 1
ATOM 2314 C C . TRP A 1 293 ? 10.850 3.368 8.782 1.00 83.75 293 TRP A C 1
ATOM 2316 O O . TRP A 1 293 ? 11.210 2.268 9.191 1.00 83.75 293 TRP A O 1
ATOM 2326 N N . ASP A 1 294 ? 9.942 4.113 9.411 1.00 88.25 294 ASP A N 1
ATOM 2327 C CA . ASP A 1 294 ? 9.103 3.594 10.482 1.00 88.25 294 ASP A CA 1
ATOM 2328 C C . ASP A 1 294 ? 8.010 2.689 9.902 1.00 88.25 294 ASP A C 1
ATOM 2330 O O . ASP A 1 294 ? 7.807 2.616 8.690 1.00 88.25 294 ASP A O 1
ATOM 2334 N N . SER A 1 295 ? 7.277 2.021 10.785 1.00 91.44 295 SER A N 1
ATOM 2335 C CA . SER A 1 295 ? 6.142 1.175 10.426 1.00 91.44 295 SER A CA 1
ATOM 2336 C C . SER A 1 295 ? 5.159 1.860 9.456 1.00 91.44 295 SER A C 1
ATOM 2338 O O . SER A 1 295 ? 4.837 3.038 9.648 1.00 91.44 295 SER A O 1
ATOM 2340 N N . PRO A 1 296 ? 4.666 1.154 8.415 1.00 94.44 296 PRO A N 1
ATOM 2341 C CA . PRO A 1 296 ? 4.972 -0.236 8.053 1.00 94.44 296 PRO A CA 1
ATOM 2342 C C . PRO A 1 296 ? 6.191 -0.372 7.123 1.00 94.44 296 PRO A C 1
ATOM 2344 O O . PRO A 1 296 ? 6.458 -1.462 6.625 1.00 94.44 296 PRO A O 1
ATOM 2347 N N . TYR A 1 297 ? 6.915 0.714 6.840 1.00 93.12 297 TYR A N 1
ATOM 2348 C CA . TYR A 1 297 ? 7.972 0.718 5.831 1.00 93.12 297 TYR A CA 1
ATOM 2349 C C . TYR A 1 297 ? 9.181 -0.151 6.202 1.00 93.12 297 TYR A C 1
ATOM 2351 O O . TYR A 1 297 ? 9.943 -0.555 5.328 1.00 93.12 297 TYR A O 1
ATOM 2359 N N . ASP A 1 298 ? 9.335 -0.476 7.487 1.00 91.31 298 ASP A N 1
ATOM 2360 C CA . ASP A 1 298 ? 10.331 -1.417 8.007 1.00 91.31 298 ASP A CA 1
ATOM 2361 C C . ASP A 1 298 ? 10.087 -2.878 7.581 1.00 91.31 298 ASP A C 1
ATOM 2363 O O . ASP A 1 298 ? 10.923 -3.735 7.861 1.00 91.31 298 ASP A O 1
ATOM 2367 N N . LEU A 1 299 ? 8.959 -3.178 6.929 1.00 93.81 299 LEU A N 1
ATOM 2368 C CA . LEU A 1 299 ? 8.626 -4.510 6.409 1.00 93.81 299 LEU A CA 1
ATOM 2369 C C . LEU A 1 299 ? 9.129 -4.768 4.981 1.00 93.81 299 LEU A C 1
ATOM 2371 O O . LEU A 1 299 ? 8.986 -5.889 4.485 1.00 93.81 299 LEU A O 1
ATOM 2375 N N . PHE A 1 300 ? 9.664 -3.748 4.311 1.00 94.06 300 PHE A N 1
ATOM 2376 C CA . PHE A 1 300 ? 10.073 -3.820 2.910 1.00 94.06 300 PHE A CA 1
ATOM 2377 C C . PHE A 1 300 ? 11.595 -3.802 2.784 1.00 94.06 300 PHE A C 1
ATOM 2379 O O . PHE A 1 300 ? 12.298 -3.103 3.516 1.00 94.06 300 PHE A O 1
ATOM 2386 N N . GLU A 1 301 ? 12.113 -4.575 1.836 1.00 92.56 301 GLU A N 1
ATOM 2387 C CA . GLU A 1 301 ? 13.549 -4.738 1.617 1.00 92.56 301 GLU A CA 1
ATOM 2388 C C . GLU A 1 301 ? 14.163 -3.534 0.897 1.00 92.56 301 GLU A C 1
ATOM 2390 O O . GLU A 1 301 ? 15.367 -3.285 0.991 1.00 92.56 301 GLU A O 1
ATOM 2395 N N . MET A 1 302 ? 13.338 -2.782 0.170 1.00 90.75 302 MET A N 1
ATOM 2396 C CA . MET A 1 302 ? 13.736 -1.585 -0.553 1.00 90.75 302 MET A CA 1
ATOM 2397 C C . MET A 1 302 ? 12.677 -0.494 -0.401 1.00 90.75 302 MET A C 1
ATOM 2399 O O . MET A 1 302 ? 11.503 -0.760 -0.157 1.00 90.75 302 MET A O 1
ATOM 2403 N N . GLY A 1 303 ? 13.063 0.760 -0.615 1.00 89.06 303 GLY A N 1
ATOM 2404 C CA . GLY A 1 303 ? 12.063 1.763 -0.925 1.00 89.06 303 GLY A CA 1
ATOM 2405 C C . GLY A 1 303 ? 12.612 3.020 -1.569 1.00 89.06 303 GLY A C 1
ATOM 2406 O O . GLY A 1 303 ? 13.819 3.270 -1.574 1.00 89.06 303 GLY A O 1
ATOM 2407 N N . MET A 1 304 ? 11.684 3.822 -2.069 1.00 89.69 304 MET A N 1
ATOM 2408 C CA . MET A 1 304 ? 11.917 5.106 -2.713 1.00 89.69 304 MET A CA 1
ATOM 2409 C C . MET A 1 304 ? 11.344 6.215 -1.840 1.00 89.69 304 MET A C 1
ATOM 2411 O O . MET A 1 304 ? 10.170 6.191 -1.479 1.00 89.69 304 MET A O 1
ATOM 2415 N N . ALA A 1 305 ? 12.193 7.178 -1.489 1.00 88.56 305 ALA A N 1
ATOM 2416 C CA . ALA A 1 305 ? 11.778 8.335 -0.716 1.00 88.56 305 ALA A CA 1
ATOM 2417 C C . ALA A 1 305 ? 11.244 9.420 -1.653 1.00 88.56 305 ALA A C 1
ATOM 2419 O O . ALA A 1 305 ? 11.983 9.936 -2.489 1.00 88.56 305 ALA A O 1
ATOM 2420 N N . GLU A 1 306 ? 9.984 9.794 -1.479 1.00 88.00 306 GLU A N 1
ATOM 2421 C CA . GLU A 1 306 ? 9.395 10.948 -2.150 1.00 88.00 306 GLU A CA 1
ATOM 2422 C C . GLU A 1 306 ? 9.721 12.202 -1.351 1.00 88.00 306 GLU A C 1
ATOM 2424 O O . GLU A 1 306 ? 9.287 12.358 -0.205 1.00 88.00 306 GLU A O 1
ATOM 2429 N N . LEU A 1 307 ? 10.511 13.090 -1.946 1.00 88.69 307 LEU A N 1
ATOM 2430 C CA . LEU A 1 307 ? 10.919 14.336 -1.317 1.00 88.69 307 LEU A CA 1
ATOM 2431 C C . LEU A 1 307 ? 10.283 15.511 -2.049 1.00 88.69 307 LEU A C 1
ATOM 2433 O O . LEU A 1 307 ? 10.432 15.609 -3.269 1.00 88.69 307 LEU A O 1
ATOM 2437 N N . PRO A 1 308 ? 9.631 16.438 -1.326 1.00 87.69 308 PRO A N 1
ATOM 2438 C CA . PRO A 1 308 ? 9.333 17.748 -1.880 1.00 87.69 308 PRO A CA 1
ATOM 2439 C C . PRO A 1 308 ? 10.610 18.373 -2.442 1.00 87.69 308 PRO A C 1
ATOM 2441 O O . PRO A 1 308 ? 11.678 18.250 -1.840 1.00 87.69 308 PRO A O 1
ATOM 2444 N N . LEU A 1 309 ? 10.511 19.096 -3.558 1.00 87.62 309 LEU A N 1
ATOM 2445 C CA . LEU A 1 309 ? 11.677 19.718 -4.194 1.00 87.62 309 LEU A CA 1
ATOM 2446 C C . LEU A 1 309 ? 12.461 20.622 -3.224 1.00 87.62 309 LEU A C 1
ATOM 2448 O O . LEU A 1 309 ? 13.689 20.635 -3.221 1.00 87.62 309 LEU A O 1
ATOM 2452 N N . THR A 1 310 ? 11.756 21.320 -2.332 1.00 90.44 310 THR A N 1
ATOM 2453 C CA . THR A 1 310 ? 12.349 22.167 -1.283 1.00 90.44 310 THR A CA 1
ATOM 2454 C C . THR A 1 310 ? 13.163 21.380 -0.244 1.00 90.44 310 THR A C 1
ATOM 2456 O O . THR A 1 310 ? 14.047 21.933 0.418 1.00 90.44 310 THR A O 1
ATOM 2459 N N . GLU A 1 311 ? 12.891 20.083 -0.109 1.00 86.50 311 GLU A N 1
ATOM 2460 C CA . GLU A 1 311 ? 13.570 19.144 0.783 1.00 86.50 311 GLU A CA 1
ATOM 2461 C C . GLU A 1 311 ? 14.641 18.317 0.053 1.00 86.50 311 GLU A C 1
ATOM 2463 O O . GLU A 1 311 ? 15.540 17.800 0.708 1.00 86.50 311 GLU A O 1
ATOM 2468 N N . ALA A 1 312 ? 14.646 18.268 -1.283 1.00 86.62 312 ALA A N 1
ATOM 2469 C CA . ALA A 1 312 ? 15.640 17.566 -2.106 1.00 86.62 312 ALA A CA 1
ATOM 2470 C C . ALA A 1 312 ? 17.014 18.280 -2.168 1.00 86.62 312 ALA A C 1
ATOM 2472 O O . ALA A 1 312 ? 17.664 18.356 -3.209 1.00 86.62 312 ALA A O 1
ATOM 2473 N N . ARG A 1 313 ? 17.475 18.827 -1.038 1.00 86.06 313 ARG A N 1
ATOM 2474 C CA . ARG A 1 313 ? 18.762 19.524 -0.896 1.00 86.06 313 ARG A CA 1
ATOM 2475 C C . ARG A 1 313 ? 19.848 18.559 -0.407 1.00 86.06 313 ARG A C 1
ATOM 2477 O O . ARG A 1 313 ? 19.542 17.701 0.427 1.00 86.06 313 ARG A O 1
ATOM 2484 N N . PRO A 1 314 ? 21.123 18.730 -0.813 1.00 84.69 314 PRO A N 1
ATOM 2485 C CA . PRO A 1 314 ? 22.216 17.832 -0.425 1.00 84.69 314 PRO A CA 1
ATOM 2486 C C . PRO A 1 314 ? 22.316 17.545 1.082 1.00 84.69 314 PRO A C 1
ATOM 2488 O O . PRO A 1 314 ? 22.502 16.395 1.477 1.00 84.69 314 PRO A O 1
ATOM 2491 N N . ASP A 1 315 ? 22.138 18.558 1.936 1.00 81.62 315 ASP A N 1
ATOM 2492 C CA . ASP A 1 315 ? 22.220 18.390 3.395 1.00 81.62 315 ASP A CA 1
ATOM 2493 C C . ASP A 1 315 ? 21.078 17.544 3.963 1.00 81.62 315 ASP A C 1
ATOM 2495 O O . ASP A 1 315 ? 21.288 16.729 4.864 1.00 81.62 315 ASP A O 1
ATOM 2499 N N . HIS A 1 316 ? 19.869 17.701 3.420 1.00 81.38 316 HIS A N 1
ATOM 2500 C CA . HIS A 1 316 ? 18.720 16.911 3.848 1.00 81.38 316 HIS A CA 1
ATOM 2501 C C . HIS A 1 316 ? 18.860 15.454 3.397 1.00 81.38 316 HIS A C 1
ATOM 2503 O O . HIS A 1 316 ? 18.693 14.546 4.211 1.00 81.38 316 HIS A O 1
ATOM 2509 N N . LEU A 1 317 ? 19.271 15.228 2.143 1.00 79.69 317 LEU A N 1
ATOM 2510 C CA . LEU A 1 317 ? 19.583 13.894 1.620 1.00 79.69 317 LEU A CA 1
ATOM 2511 C C . LEU A 1 317 ? 20.647 13.197 2.475 1.00 79.69 317 LEU A C 1
ATOM 2513 O O . LEU A 1 317 ? 20.474 12.044 2.869 1.00 79.69 317 LEU A O 1
ATOM 2517 N N . ARG A 1 318 ? 21.717 13.915 2.838 1.00 77.00 318 ARG A N 1
ATOM 2518 C CA . ARG A 1 318 ? 22.752 13.403 3.744 1.00 77.00 318 ARG A CA 1
ATOM 2519 C C . ARG A 1 318 ? 22.169 13.014 5.103 1.00 77.00 318 ARG A C 1
ATOM 2521 O O . ARG A 1 318 ? 22.512 11.952 5.616 1.00 77.00 318 ARG A O 1
ATOM 2528 N N . GLY A 1 319 ? 21.290 13.839 5.671 1.00 78.81 319 GLY A N 1
ATOM 2529 C CA . GLY A 1 319 ? 20.599 13.550 6.930 1.00 78.81 319 GLY A CA 1
ATOM 2530 C C . GLY A 1 319 ? 19.749 12.278 6.865 1.00 78.81 319 GLY A C 1
ATOM 2531 O O . GLY A 1 319 ? 19.870 11.418 7.737 1.00 78.81 319 GLY A O 1
ATOM 2532 N N . LEU A 1 320 ? 18.954 12.112 5.804 1.00 75.62 320 LEU A N 1
ATOM 2533 C CA . LEU A 1 320 ? 18.139 10.912 5.585 1.00 75.62 320 LEU A CA 1
ATOM 2534 C C . LEU A 1 320 ? 18.990 9.646 5.457 1.00 75.62 320 LEU A C 1
ATOM 2536 O O . LEU A 1 320 ? 18.626 8.606 6.001 1.00 75.62 320 LEU A O 1
ATOM 2540 N N . LEU A 1 321 ? 20.133 9.730 4.772 1.00 72.19 321 LEU A N 1
ATOM 2541 C CA . LEU A 1 321 ? 21.061 8.607 4.624 1.00 72.19 321 LEU A CA 1
ATOM 2542 C C . LEU A 1 321 ? 21.810 8.294 5.930 1.00 72.19 321 LEU A C 1
ATOM 2544 O O . LEU A 1 321 ? 22.046 7.128 6.236 1.00 72.19 321 LEU A O 1
ATOM 2548 N N . ALA A 1 322 ? 22.141 9.310 6.732 1.00 68.25 322 ALA A N 1
ATOM 2549 C CA . ALA A 1 322 ? 22.832 9.142 8.011 1.00 68.25 322 ALA A CA 1
ATOM 2550 C C . ALA A 1 322 ? 21.931 8.573 9.126 1.00 68.25 322 ALA A C 1
ATOM 2552 O O . ALA A 1 322 ? 22.422 7.853 9.999 1.00 68.25 322 ALA A O 1
ATOM 2553 N N . CYS A 1 323 ? 20.626 8.872 9.100 1.00 56.62 323 CYS A N 1
ATOM 2554 C CA . CYS A 1 323 ? 19.654 8.444 10.114 1.00 56.62 323 CYS A CA 1
ATOM 2555 C C . CYS A 1 323 ? 19.211 6.974 10.007 1.00 56.62 323 CYS A C 1
ATOM 2557 O O . CYS A 1 323 ? 18.543 6.487 10.915 1.00 56.62 323 CYS A O 1
ATOM 2559 N N . ARG A 1 324 ? 19.602 6.224 8.968 1.00 56.69 324 ARG A N 1
ATOM 2560 C CA . ARG A 1 324 ? 19.228 4.802 8.805 1.00 56.69 324 ARG A CA 1
ATOM 2561 C C . ARG A 1 324 ? 20.105 3.813 9.587 1.00 56.69 324 ARG A C 1
ATOM 2563 O O . ARG A 1 324 ? 20.302 2.677 9.162 1.00 56.69 324 ARG A O 1
ATOM 2570 N N . ARG A 1 325 ? 20.646 4.223 10.738 1.00 52.06 325 ARG A N 1
ATOM 2571 C CA . ARG A 1 325 ? 21.305 3.289 11.665 1.00 52.06 325 ARG A CA 1
ATOM 2572 C C . ARG A 1 325 ? 20.257 2.325 12.241 1.00 52.06 325 ARG A C 1
ATOM 2574 O O . ARG A 1 325 ? 19.162 2.779 12.579 1.00 52.06 325 ARG A O 1
ATOM 2581 N N . PRO A 1 326 ? 20.564 1.029 12.423 1.00 46.66 326 PRO A N 1
ATOM 2582 C CA . PRO A 1 326 ? 19.677 0.151 13.167 1.00 46.66 326 PRO A CA 1
ATOM 2583 C C . PRO A 1 326 ? 19.543 0.673 14.607 1.00 46.66 326 PRO A C 1
ATOM 2585 O O . PRO A 1 326 ? 20.522 0.754 15.342 1.00 46.66 326 PRO A O 1
ATOM 2588 N N . ARG A 1 327 ? 18.317 1.079 14.961 1.00 50.12 327 ARG A N 1
ATOM 2589 C CA . ARG A 1 327 ? 17.745 1.231 16.312 1.00 50.12 327 ARG A CA 1
ATOM 2590 C C . ARG A 1 327 ? 18.734 1.550 17.448 1.00 50.12 327 ARG A C 1
ATOM 2592 O O . ARG A 1 327 ? 19.011 0.706 18.292 1.00 50.12 327 ARG A O 1
ATOM 2599 N N . VAL A 1 328 ? 19.118 2.820 17.571 1.00 35.62 328 VAL A N 1
ATOM 2600 C CA . VAL A 1 328 ? 19.342 3.434 18.891 1.00 35.62 328 VAL A CA 1
ATOM 2601 C C . VAL A 1 328 ? 18.604 4.767 18.896 1.00 35.62 328 VAL A C 1
ATOM 2603 O O . VAL A 1 328 ? 19.079 5.735 18.318 1.00 35.62 328 VAL A O 1
ATOM 2606 N N . ASP A 1 329 ? 17.398 4.755 19.464 1.00 42.50 329 ASP A N 1
ATOM 2607 C CA . ASP A 1 329 ? 16.563 5.895 19.873 1.00 42.50 329 ASP A CA 1
ATOM 2608 C C . ASP A 1 329 ? 16.984 7.290 19.341 1.00 42.50 329 ASP A C 1
ATOM 2610 O O . ASP A 1 329 ? 17.445 8.164 20.078 1.00 42.50 329 ASP A O 1
ATOM 2614 N N . CYS A 1 330 ? 16.813 7.536 18.034 1.00 41.28 330 CYS A N 1
ATOM 2615 C CA . CYS A 1 330 ? 17.119 8.838 17.424 1.00 41.28 330 CYS A CA 1
ATOM 2616 C C . CYS A 1 330 ? 16.120 9.945 17.810 1.00 41.28 330 CYS A C 1
ATOM 2618 O O . CYS A 1 330 ? 16.311 11.096 17.414 1.00 41.28 330 CYS A O 1
ATOM 2620 N N . ARG A 1 331 ? 15.092 9.659 18.626 1.00 42.44 331 ARG A N 1
ATOM 2621 C CA . ARG A 1 331 ? 14.100 10.666 19.051 1.00 42.44 331 ARG A CA 1
ATOM 2622 C C . ARG A 1 331 ? 14.699 11.782 19.915 1.00 42.44 331 ARG A C 1
ATOM 2624 O O . ARG A 1 331 ? 14.060 12.815 20.081 1.00 42.44 331 ARG A O 1
ATOM 2631 N N . LYS A 1 332 ? 15.929 11.624 20.420 1.00 37.62 332 LYS A N 1
ATOM 2632 C CA . LYS A 1 332 ? 16.623 12.646 21.227 1.00 37.62 332 LYS A CA 1
ATOM 2633 C C . LYS A 1 332 ? 17.702 13.442 20.483 1.00 37.62 332 LYS A C 1
ATOM 2635 O O . LYS A 1 332 ? 18.229 14.393 21.052 1.00 37.62 332 LYS A O 1
ATOM 2640 N N . ALA A 1 333 ? 18.019 13.112 19.229 1.00 35.56 333 ALA A N 1
ATOM 2641 C CA . ALA A 1 333 ? 19.143 13.718 18.500 1.00 35.56 333 ALA A CA 1
ATOM 2642 C C . ALA A 1 333 ? 18.734 14.787 17.465 1.00 35.56 333 ALA A C 1
ATOM 2644 O O . ALA A 1 333 ? 19.499 15.097 16.553 1.00 35.56 333 ALA A O 1
ATOM 2645 N N . ALA A 1 334 ? 17.548 15.386 17.595 1.00 35.59 334 ALA A N 1
ATOM 2646 C CA . ALA A 1 334 ? 17.168 16.541 16.787 1.00 35.59 334 ALA A CA 1
ATOM 2647 C C . ALA A 1 334 ? 17.697 17.845 17.420 1.00 35.59 334 ALA A C 1
ATOM 2649 O O . ALA A 1 334 ? 17.100 18.401 18.336 1.00 35.59 334 ALA A O 1
ATOM 2650 N N . PHE A 1 335 ? 18.851 18.301 16.923 1.00 38.66 335 PHE A N 1
ATOM 2651 C CA . PHE A 1 335 ? 19.258 19.705 16.765 1.00 38.66 335 PHE A CA 1
ATOM 2652 C C . PHE A 1 335 ? 18.815 20.715 17.853 1.00 38.66 335 PHE A C 1
ATOM 2654 O O . PHE A 1 335 ? 17.822 21.428 17.710 1.00 38.66 335 PHE A O 1
ATOM 2661 N N . ARG A 1 336 ? 19.663 20.925 18.871 1.00 32.56 336 ARG A N 1
ATOM 2662 C CA . ARG A 1 336 ? 19.830 22.254 19.491 1.00 32.56 336 ARG A CA 1
ATOM 2663 C C . ARG A 1 336 ? 20.900 23.019 18.706 1.00 32.56 336 ARG A C 1
ATOM 2665 O O . ARG A 1 336 ? 22.066 22.998 19.078 1.00 32.56 336 ARG A O 1
ATOM 2672 N N . ILE A 1 337 ? 20.508 23.713 17.638 1.00 36.28 337 ILE A N 1
ATOM 2673 C CA . ILE A 1 337 ? 21.244 24.918 17.227 1.00 36.28 337 ILE A CA 1
ATOM 2674 C C . ILE A 1 337 ? 20.644 26.060 18.042 1.00 36.28 337 ILE A C 1
ATOM 2676 O O . ILE A 1 337 ? 19.588 26.602 17.720 1.00 36.28 337 ILE A O 1
ATOM 2680 N N . SER A 1 338 ? 21.283 26.372 19.165 1.00 34.16 338 SER A N 1
ATOM 2681 C CA . SER A 1 338 ? 21.007 27.576 19.939 1.00 34.16 338 SER A CA 1
ATOM 2682 C C . SER A 1 338 ? 21.646 28.775 19.237 1.00 34.16 338 SER A C 1
ATOM 2684 O O . SER A 1 338 ? 22.815 29.076 19.457 1.00 34.16 338 SER A O 1
ATOM 2686 N N . GLY A 1 339 ? 20.872 29.445 18.385 1.00 36.69 339 GLY A N 1
ATOM 2687 C CA . GLY A 1 339 ? 21.094 30.840 18.000 1.00 36.69 339 GLY A CA 1
ATOM 2688 C C . GLY A 1 339 ? 20.087 31.747 18.725 1.00 36.69 339 GLY A C 1
ATOM 2689 O O . GLY A 1 339 ? 18.975 31.292 19.019 1.00 36.69 339 GLY A O 1
ATOM 2690 N N . PRO A 1 340 ? 20.440 33.001 19.055 1.00 33.25 340 PRO A N 1
ATOM 2691 C CA . PRO A 1 340 ? 19.586 33.882 19.847 1.00 33.25 340 PRO A CA 1
ATOM 2692 C C . PRO A 1 340 ? 18.309 34.248 19.076 1.00 33.25 340 PRO A C 1
ATOM 2694 O O . PRO A 1 340 ? 18.362 34.834 17.996 1.00 33.25 340 PRO A O 1
ATOM 2697 N N . ARG A 1 341 ? 17.140 33.910 19.637 1.00 32.84 341 ARG A N 1
ATOM 2698 C CA . ARG A 1 341 ? 15.835 34.315 19.093 1.00 32.84 341 ARG A CA 1
ATOM 2699 C C . ARG A 1 341 ? 15.562 35.773 19.459 1.00 32.84 341 ARG A C 1
ATOM 2701 O O . ARG A 1 341 ? 15.348 36.081 20.628 1.00 32.84 341 ARG A O 1
ATOM 2708 N N . ARG A 1 342 ? 15.504 36.654 18.456 1.00 31.88 342 ARG A N 1
ATOM 2709 C CA . ARG A 1 342 ? 14.740 37.905 18.562 1.00 31.88 342 ARG A CA 1
ATOM 2710 C C . ARG A 1 342 ? 13.255 37.570 18.460 1.00 31.88 342 ARG A C 1
ATOM 2712 O O . ARG A 1 342 ? 12.841 36.822 17.576 1.00 31.88 342 ARG A O 1
ATOM 2719 N N . ALA A 1 343 ? 12.479 38.096 19.398 1.00 35.53 343 ALA A N 1
ATOM 2720 C CA . ALA A 1 343 ? 11.035 37.963 19.431 1.00 35.53 343 ALA A CA 1
ATOM 2721 C C . ALA A 1 343 ? 10.404 38.839 18.343 1.00 35.53 343 ALA A C 1
ATOM 2723 O O . ALA A 1 343 ? 10.559 40.054 18.377 1.00 35.53 343 ALA A O 1
ATOM 2724 N N . HIS A 1 344 ? 9.659 38.227 17.426 1.00 29.56 344 HIS A N 1
ATOM 2725 C CA . HIS A 1 344 ? 8.567 38.895 16.729 1.00 29.56 344 HIS A CA 1
ATOM 2726 C C . HIS A 1 344 ? 7.383 37.938 16.642 1.00 29.56 344 HIS A C 1
ATOM 2728 O O . HIS A 1 344 ? 7.485 36.818 16.141 1.00 29.56 344 HIS A O 1
ATOM 2734 N N . SER A 1 345 ? 6.271 38.393 17.206 1.00 30.20 345 SER A N 1
ATOM 2735 C CA . SER A 1 345 ? 4.945 37.820 17.077 1.00 30.20 345 SER A CA 1
ATOM 2736 C C . SER A 1 345 ? 4.414 38.062 15.665 1.00 30.20 345 SER A C 1
ATOM 2738 O O . SER A 1 345 ? 4.336 39.195 15.205 1.00 30.20 345 SER A O 1
ATOM 2740 N N . ALA A 1 346 ? 3.996 36.993 14.998 1.00 26.08 346 ALA A N 1
ATOM 2741 C CA . ALA A 1 346 ? 2.981 37.047 13.957 1.00 26.08 346 ALA A CA 1
ATOM 2742 C C . ALA A 1 346 ? 2.357 35.656 13.833 1.00 26.08 346 ALA A C 1
ATOM 2744 O O . ALA A 1 346 ? 3.018 34.675 13.497 1.00 26.08 346 ALA A O 1
ATOM 2745 N N . ILE A 1 347 ? 1.071 35.581 14.160 1.00 32.72 347 ILE A N 1
ATOM 2746 C CA . ILE A 1 347 ? 0.208 34.437 13.889 1.00 32.72 347 ILE A CA 1
ATOM 2747 C C . ILE A 1 347 ? 0.022 34.390 12.371 1.00 32.72 347 ILE A C 1
ATOM 2749 O O . ILE A 1 347 ? -0.689 35.221 11.813 1.00 32.72 347 ILE A O 1
ATOM 2753 N N . ALA A 1 348 ? 0.657 33.426 11.708 1.00 24.61 348 ALA A N 1
ATOM 2754 C CA . ALA A 1 348 ? 0.402 33.113 10.309 1.00 24.61 348 ALA A CA 1
ATOM 2755 C C . ALA A 1 348 ? -0.167 31.694 10.208 1.00 24.61 348 ALA A C 1
ATOM 2757 O O . ALA A 1 348 ? 0.463 30.702 10.575 1.00 24.61 348 ALA A O 1
ATOM 2758 N N . ARG A 1 349 ? -1.417 31.641 9.748 1.00 33.31 349 ARG A N 1
ATOM 2759 C CA . ARG A 1 349 ? -2.157 30.440 9.371 1.00 33.31 349 ARG A CA 1
ATOM 2760 C C . ARG A 1 349 ? -1.484 29.827 8.142 1.00 33.31 349 ARG A C 1
ATOM 2762 O O . ARG A 1 349 ? -1.361 30.509 7.133 1.00 33.31 349 ARG A O 1
ATOM 2769 N N . HIS A 1 350 ? -1.141 28.544 8.193 1.00 24.81 350 HIS A N 1
ATOM 2770 C CA . HIS A 1 350 ? -0.836 27.773 6.990 1.00 24.81 350 HIS A CA 1
ATOM 2771 C C . HIS A 1 350 ? -1.674 26.500 6.966 1.00 24.81 350 HIS A C 1
ATOM 2773 O O . HIS A 1 350 ? -1.393 25.515 7.645 1.00 24.81 350 HIS A O 1
ATOM 2779 N N . THR A 1 351 ? -2.735 26.557 6.167 1.00 26.47 351 THR A N 1
ATOM 2780 C CA . THR A 1 351 ? -3.352 25.390 5.546 1.00 26.47 351 THR A CA 1
ATOM 2781 C C . THR A 1 351 ? -2.297 24.795 4.615 1.00 26.47 351 THR A C 1
ATOM 2783 O O . THR A 1 351 ? -1.841 25.460 3.688 1.00 26.47 351 THR A O 1
ATOM 2786 N N . ILE A 1 352 ? -1.831 23.589 4.923 1.00 29.41 352 ILE A N 1
ATOM 2787 C CA . ILE A 1 352 ? -0.879 22.857 4.084 1.00 29.41 352 ILE A CA 1
ATOM 2788 C C . ILE A 1 352 ? -1.670 22.296 2.895 1.00 29.41 352 ILE A C 1
ATOM 2790 O O . ILE A 1 352 ? -2.778 21.806 3.095 1.00 29.41 352 ILE A O 1
ATOM 2794 N N . PHE A 1 353 ? -1.066 22.379 1.706 1.00 40.22 353 PHE A N 1
ATOM 2795 C CA . PHE A 1 353 ? -1.538 21.982 0.369 1.00 40.22 353 PHE A CA 1
ATOM 2796 C C . PHE A 1 353 ? -2.289 23.058 -0.436 1.00 40.22 353 PHE A C 1
ATOM 2798 O O . PHE A 1 353 ? -3.516 23.035 -0.526 1.00 40.22 353 PHE A O 1
ATOM 2805 N N . PRO A 1 354 ? -1.549 23.915 -1.158 1.00 28.94 354 PRO A N 1
ATOM 2806 C CA . PRO A 1 354 ? -1.931 24.300 -2.503 1.00 28.94 354 PRO A CA 1
ATOM 2807 C C . PRO A 1 354 ? -0.989 23.647 -3.529 1.00 28.94 354 PRO A C 1
ATOM 2809 O O . PRO A 1 354 ? 0.215 23.559 -3.312 1.00 28.94 354 PRO A O 1
ATOM 2812 N N . GLU A 1 355 ? -1.595 23.208 -4.632 1.00 28.84 355 GLU A N 1
ATOM 2813 C CA . GLU A 1 355 ? -0.969 22.919 -5.931 1.00 28.84 355 GLU A CA 1
ATOM 2814 C C . GLU A 1 355 ? -0.187 21.601 -6.063 1.00 28.84 355 GLU A C 1
ATOM 2816 O O . GLU A 1 355 ? 1.037 21.551 -6.081 1.00 28.84 355 GLU A O 1
ATOM 2821 N N . TYR A 1 356 ? -0.941 20.514 -6.265 1.00 31.95 356 TYR A N 1
ATOM 2822 C CA . TYR A 1 356 ? -0.531 19.470 -7.206 1.00 31.95 356 TYR A CA 1
ATOM 2823 C C . TYR A 1 356 ? -1.235 19.749 -8.538 1.00 31.95 356 TYR A C 1
ATOM 2825 O O . TYR A 1 356 ? -2.468 19.747 -8.607 1.00 31.95 356 TYR A O 1
ATOM 2833 N N . GLU A 1 357 ? -0.453 20.037 -9.576 1.00 30.97 357 GLU A N 1
ATOM 2834 C CA . GLU A 1 357 ? -0.939 20.119 -10.951 1.00 30.97 357 GLU A CA 1
ATOM 2835 C C . GLU A 1 357 ? -1.518 18.775 -11.404 1.00 30.97 357 GLU A C 1
ATOM 2837 O O . GLU A 1 357 ? -1.071 17.691 -11.025 1.00 30.97 357 GLU A O 1
ATOM 2842 N N . ARG A 1 358 ? -2.594 18.880 -12.181 1.00 35.41 358 ARG A N 1
ATOM 2843 C CA . ARG A 1 358 ? -3.478 17.789 -12.579 1.00 35.41 358 ARG A CA 1
ATOM 2844 C C . ARG A 1 358 ? -2.828 16.963 -13.687 1.00 35.41 358 ARG A C 1
ATOM 2846 O O . ARG A 1 358 ? -2.732 17.435 -14.813 1.00 35.41 358 ARG A O 1
ATOM 2853 N N . VAL A 1 359 ? -2.521 15.703 -13.403 1.00 30.91 359 VAL A N 1
ATOM 2854 C CA . VAL A 1 359 ? -2.525 14.654 -14.429 1.00 30.91 359 VAL A CA 1
ATOM 2855 C C . VAL A 1 359 ? -3.769 13.818 -14.163 1.00 30.91 359 VAL A C 1
ATOM 2857 O O . VAL A 1 359 ? -3.867 13.138 -13.142 1.00 30.91 359 VAL A O 1
ATOM 2860 N N . ALA A 1 360 ? -4.780 13.970 -15.017 1.00 28.73 360 ALA A N 1
ATOM 2861 C CA . ALA A 1 360 ? -5.980 13.154 -14.952 1.00 28.73 360 ALA A CA 1
ATOM 2862 C C . ALA A 1 360 ? -5.605 11.712 -15.315 1.00 28.73 360 ALA A C 1
ATOM 2864 O O . ALA A 1 360 ? -5.056 11.456 -16.382 1.00 28.73 360 ALA A O 1
ATOM 2865 N N . TYR A 1 361 ? -5.880 10.790 -14.400 1.00 33.59 361 TYR A N 1
ATOM 2866 C CA . TYR A 1 361 ? -5.858 9.360 -14.662 1.00 33.59 361 TYR A CA 1
ATOM 2867 C C . TYR A 1 361 ? -7.065 9.030 -15.550 1.00 33.59 361 TYR A C 1
ATOM 2869 O O . TYR A 1 361 ? -8.201 9.194 -15.101 1.00 33.59 361 TYR A O 1
ATOM 2877 N N . ASP A 1 362 ? -6.822 8.626 -16.798 1.00 29.36 362 ASP A N 1
ATOM 2878 C CA . ASP A 1 362 ? -7.839 8.076 -17.700 1.00 29.36 362 ASP A CA 1
ATOM 2879 C C . ASP A 1 362 ? -7.815 6.541 -17.589 1.00 29.36 362 ASP A C 1
ATOM 2881 O O . ASP A 1 362 ? -6.819 5.924 -17.978 1.00 29.36 362 ASP A O 1
ATOM 2885 N N . PRO A 1 363 ? -8.841 5.907 -16.990 1.00 34.09 363 PRO A N 1
ATOM 2886 C CA . PRO A 1 363 ? -8.957 4.463 -16.949 1.00 34.09 363 PRO A CA 1
ATOM 2887 C C . PRO A 1 363 ? -9.703 3.985 -18.201 1.00 34.09 363 PRO A C 1
ATOM 2889 O O . PRO A 1 363 ? -10.929 3.849 -18.177 1.00 34.09 363 PRO A O 1
ATOM 2892 N N . GLN A 1 364 ? -8.966 3.706 -19.275 1.00 31.33 364 GLN A N 1
ATOM 2893 C CA . GLN A 1 364 ? -9.447 2.846 -20.363 1.00 31.33 364 GLN A CA 1
ATOM 2894 C C . GLN A 1 364 ? -8.727 1.505 -20.356 1.00 31.33 364 GLN A C 1
ATOM 2896 O O . GLN A 1 364 ? -7.481 1.503 -20.240 1.00 31.33 364 GLN A O 1
#